Protein AF-D7T2Q2-F1 (afdb_monomer)

Structure (mmCIF, N/CA/C/O backbone):
data_AF-D7T2Q2-F1
#
_entry.id   AF-D7T2Q2-F1
#
loop_
_atom_site.group_PDB
_atom_site.id
_atom_site.type_symbol
_atom_site.label_atom_id
_atom_site.label_alt_id
_atom_site.label_comp_id
_atom_site.label_asym_id
_atom_site.label_entity_id
_atom_site.label_seq_id
_atom_site.pdbx_PDB_ins_code
_atom_site.Cartn_x
_atom_site.Cartn_y
_atom_site.Cartn_z
_atom_site.occupancy
_atom_site.B_iso_or_equiv
_atom_site.auth_seq_id
_atom_site.auth_comp_id
_atom_site.auth_asym_id
_atom_site.auth_atom_id
_atom_site.pdbx_PDB_model_num
ATOM 1 N N . MET A 1 1 ? 3.969 1.460 -32.050 1.00 69.00 1 MET A N 1
ATOM 2 C CA . MET A 1 1 ? 5.266 1.848 -32.661 1.00 69.00 1 MET A CA 1
ATOM 3 C C . MET A 1 1 ? 5.947 0.533 -32.987 1.00 69.00 1 MET A C 1
ATOM 5 O O . MET A 1 1 ? 6.358 -0.140 -32.056 1.00 69.00 1 MET A O 1
ATOM 9 N N . GLU A 1 2 ? 5.988 0.144 -34.264 1.00 88.94 2 GLU A N 1
ATOM 10 C CA . GLU A 1 2 ? 6.167 -1.270 -34.660 1.00 88.94 2 GLU A CA 1
ATOM 11 C C . GLU A 1 2 ? 7.619 -1.694 -34.918 1.00 88.94 2 GLU A C 1
ATOM 13 O O . GLU A 1 2 ? 7.995 -2.838 -34.673 1.00 88.94 2 GLU A O 1
ATOM 18 N N . LEU A 1 3 ? 8.467 -0.780 -35.401 1.00 91.44 3 LEU A N 1
ATOM 19 C CA . LEU A 1 3 ? 9.832 -1.123 -35.813 1.00 91.44 3 LEU A CA 1
ATOM 20 C C . LEU A 1 3 ? 10.692 -1.606 -34.632 1.00 91.44 3 LEU A C 1
ATOM 22 O O . LEU A 1 3 ? 11.377 -2.618 -34.744 1.00 91.44 3 LEU A O 1
ATOM 26 N N . GLY A 1 4 ? 10.640 -0.911 -33.492 1.00 89.50 4 GLY A N 1
ATOM 27 C CA . GLY A 1 4 ? 11.414 -1.263 -32.293 1.00 89.50 4 GLY A CA 1
ATOM 28 C C . GLY A 1 4 ? 10.870 -2.471 -31.523 1.00 89.50 4 GLY A C 1
ATOM 29 O O . GLY A 1 4 ? 11.571 -3.023 -30.679 1.00 89.50 4 GLY A O 1
ATOM 30 N N . THR A 1 5 ? 9.634 -2.895 -31.804 1.00 90.19 5 THR A N 1
ATOM 31 C CA . THR A 1 5 ? 9.018 -4.068 -31.167 1.00 90.19 5 THR A CA 1
ATOM 32 C C . THR A 1 5 ? 9.208 -5.338 -31.988 1.00 90.19 5 THR A C 1
ATOM 34 O O . THR A 1 5 ? 9.382 -6.401 -31.402 1.00 90.19 5 THR A O 1
ATOM 37 N N . THR A 1 6 ? 9.208 -5.241 -33.321 1.00 91.94 6 THR A N 1
ATOM 38 C CA . THR A 1 6 ? 9.233 -6.416 -34.212 1.00 91.94 6 THR A CA 1
ATOM 39 C C . THR A 1 6 ? 10.559 -6.625 -34.944 1.00 91.94 6 THR A C 1
ATOM 41 O O . THR A 1 6 ? 10.926 -7.768 -35.195 1.00 91.94 6 THR A O 1
ATOM 44 N N . ILE A 1 7 ? 11.300 -5.556 -35.262 1.00 94.69 7 ILE A N 1
ATOM 45 C CA . ILE A 1 7 ? 12.510 -5.628 -36.099 1.00 94.69 7 ILE A CA 1
ATOM 46 C C . ILE A 1 7 ? 13.753 -5.241 -35.302 1.00 94.69 7 ILE A C 1
ATOM 48 O O . ILE A 1 7 ? 14.637 -6.067 -35.102 1.00 94.69 7 ILE A O 1
ATOM 52 N N . CYS A 1 8 ? 13.843 -4.001 -34.827 1.00 94.69 8 CYS A N 1
ATOM 53 C CA . CYS A 1 8 ? 15.008 -3.476 -34.116 1.00 94.69 8 CYS A CA 1
ATOM 54 C C . CYS A 1 8 ? 14.895 -3.758 -32.609 1.00 94.69 8 CYS A C 1
ATOM 56 O O . CYS A 1 8 ? 14.777 -2.837 -31.799 1.00 94.69 8 CYS A O 1
ATOM 58 N N . THR A 1 9 ? 14.857 -5.043 -32.241 1.00 92.50 9 THR A N 1
ATOM 59 C CA . THR A 1 9 ? 14.645 -5.465 -30.848 1.00 92.50 9 THR A CA 1
ATOM 60 C C . THR A 1 9 ? 15.921 -5.342 -29.996 1.00 92.50 9 THR A C 1
ATOM 62 O O . THR A 1 9 ? 17.025 -5.416 -30.536 1.00 92.50 9 THR A O 1
ATOM 65 N N . PRO A 1 10 ? 15.812 -5.208 -28.656 1.00 90.56 10 PRO A N 1
ATOM 66 C CA . PRO A 1 10 ? 16.969 -4.958 -27.787 1.00 90.56 10 PRO A CA 1
ATOM 67 C C . PRO A 1 10 ? 18.014 -6.078 -27.705 1.00 90.56 10 PRO A C 1
ATOM 69 O O . PRO A 1 10 ? 19.101 -5.837 -27.191 1.00 90.56 10 PRO A O 1
ATOM 72 N N . LEU A 1 11 ? 17.664 -7.306 -28.097 1.00 88.44 11 LEU A N 1
ATOM 73 C CA . LEU A 1 11 ? 18.546 -8.473 -27.974 1.00 88.44 11 LEU A CA 1
ATOM 74 C C . LEU A 1 11 ? 18.835 -9.132 -29.322 1.00 88.44 11 LEU A C 1
ATOM 76 O O . LEU A 1 11 ? 19.955 -9.572 -29.538 1.00 88.44 11 LEU A O 1
ATOM 80 N N . ASN A 1 12 ? 17.848 -9.198 -30.219 1.00 92.12 12 ASN A N 1
ATOM 81 C CA . ASN A 1 12 ? 17.965 -9.894 -31.501 1.00 92.12 12 ASN A CA 1
ATOM 82 C C . ASN A 1 12 ? 17.353 -9.036 -32.620 1.00 92.12 12 ASN A C 1
ATOM 84 O O . ASN A 1 12 ? 16.226 -9.300 -33.056 1.00 92.12 12 ASN A O 1
ATOM 88 N N . PRO A 1 13 ? 18.026 -7.953 -33.046 1.00 94.19 13 PRO A N 1
ATOM 89 C CA . PRO A 1 13 ? 17.520 -7.121 -34.123 1.00 94.19 13 PRO A CA 1
ATOM 90 C C . PRO A 1 13 ? 17.602 -7.861 -35.468 1.00 94.19 13 PRO A C 1
ATOM 92 O O . PRO A 1 13 ? 18.635 -8.423 -35.824 1.00 94.19 13 PRO A O 1
ATOM 95 N N . SER A 1 14 ? 16.521 -7.835 -36.246 1.00 95.50 14 SER A N 1
ATOM 96 C CA . SER A 1 14 ? 16.468 -8.408 -37.598 1.00 95.50 14 SER A CA 1
ATOM 97 C C . SER A 1 14 ? 16.983 -7.402 -38.630 1.00 95.50 14 SER A C 1
ATOM 99 O O . SER A 1 14 ? 16.225 -6.914 -39.466 1.00 95.50 14 SER A O 1
ATOM 101 N N . CYS A 1 15 ? 18.272 -7.052 -38.551 1.00 94.94 15 CYS A N 1
ATOM 102 C CA . CYS A 1 15 ? 18.877 -5.993 -39.372 1.00 94.94 15 CYS A CA 1
ATOM 103 C C . CYS A 1 15 ? 18.730 -6.231 -40.884 1.00 94.94 15 CYS A C 1
ATOM 105 O O . CYS A 1 15 ? 18.502 -5.277 -41.618 1.00 94.94 15 CYS A O 1
ATOM 107 N N . SER A 1 16 ? 18.778 -7.487 -41.338 1.00 93.31 16 SER A N 1
ATOM 108 C CA . SER A 1 16 ? 18.597 -7.860 -42.752 1.00 93.31 16 SER A CA 1
ATOM 109 C C . SER A 1 16 ? 17.179 -7.630 -43.281 1.00 93.31 16 SER A C 1
ATOM 111 O O . SER A 1 16 ? 16.990 -7.468 -44.481 1.00 93.31 16 SER A O 1
ATOM 113 N N . ALA A 1 17 ? 16.183 -7.615 -42.394 1.00 94.31 17 ALA A N 1
ATOM 114 C CA . ALA A 1 17 ? 14.791 -7.320 -42.716 1.00 94.31 17 ALA A CA 1
ATOM 115 C C . ALA A 1 17 ? 14.407 -5.876 -42.343 1.00 94.31 17 ALA A C 1
ATOM 117 O O . ALA A 1 17 ? 13.236 -5.506 -42.427 1.00 94.31 17 ALA A O 1
ATOM 118 N N . CYS A 1 18 ? 15.367 -5.063 -41.887 1.00 95.38 18 CYS A N 1
ATOM 119 C CA . CYS A 1 18 ? 15.097 -3.711 -41.429 1.00 95.38 18 CYS A CA 1
ATOM 120 C C . CYS A 1 18 ? 14.910 -2.768 -42.625 1.00 95.38 18 CYS A C 1
ATOM 122 O O . CYS A 1 18 ? 15.863 -2.546 -43.363 1.00 95.38 18 CYS A O 1
ATOM 124 N N . PRO A 1 19 ? 13.734 -2.134 -42.800 1.00 95.31 19 PRO A N 1
ATOM 125 C CA . PRO A 1 19 ? 13.460 -1.268 -43.953 1.00 95.31 19 PRO A CA 1
ATOM 126 C C . PRO A 1 19 ? 14.294 0.024 -43.975 1.00 95.31 19 PRO A C 1
ATOM 128 O O . PRO A 1 19 ? 14.225 0.786 -44.933 1.00 95.31 19 PRO A O 1
ATOM 131 N N . VAL A 1 20 ? 15.043 0.301 -42.904 1.00 94.94 20 VAL A N 1
ATOM 132 C CA . VAL A 1 20 ? 15.912 1.477 -42.757 1.00 94.94 20 VAL A CA 1
ATOM 133 C C . VAL A 1 20 ? 17.369 1.080 -42.492 1.00 94.94 20 VAL A C 1
ATOM 135 O O . VAL A 1 20 ? 18.137 1.892 -41.976 1.00 94.94 20 VAL A O 1
ATOM 138 N N . SER A 1 21 ? 17.757 -0.161 -42.820 1.00 95.06 21 SER A N 1
ATOM 139 C CA . SER A 1 21 ? 19.133 -0.668 -42.678 1.00 95.06 21 SER A CA 1
ATOM 140 C C . SER A 1 21 ? 20.160 0.263 -43.318 1.00 95.06 21 SER A C 1
ATOM 142 O O . SER A 1 21 ? 21.175 0.566 -42.698 1.00 95.06 21 SER A O 1
ATOM 144 N N . ASP A 1 22 ? 19.838 0.797 -44.497 1.00 95.38 22 ASP A N 1
ATOM 145 C CA . ASP A 1 22 ? 20.728 1.645 -45.302 1.00 95.38 22 ASP A CA 1
ATOM 146 C C . ASP A 1 22 ? 21.069 2.980 -44.621 1.00 95.38 22 ASP A C 1
ATOM 148 O O . ASP A 1 22 ? 22.054 3.629 -44.961 1.00 95.38 22 ASP A O 1
ATOM 152 N N . GLN A 1 23 ? 20.258 3.399 -43.646 1.00 95.62 23 GLN A N 1
ATOM 153 C CA . GLN A 1 23 ? 20.446 4.628 -42.870 1.00 95.62 23 GLN A CA 1
ATOM 154 C C . GLN A 1 23 ? 20.883 4.339 -41.423 1.00 95.62 23 GLN A C 1
ATOM 156 O O . GLN A 1 23 ? 20.966 5.251 -40.599 1.00 95.62 23 GLN A O 1
ATOM 161 N N . CYS A 1 24 ? 21.139 3.075 -41.073 1.00 95.62 24 CYS A N 1
ATOM 162 C CA . CYS A 1 24 ? 21.443 2.668 -39.709 1.00 95.62 24 CYS A CA 1
ATOM 163 C C . CYS A 1 24 ? 22.945 2.781 -39.409 1.00 95.62 24 CYS A C 1
ATOM 165 O O . CYS A 1 24 ? 23.726 1.877 -39.704 1.00 95.62 24 CYS A O 1
ATOM 167 N N . SER A 1 25 ? 23.351 3.858 -38.730 1.00 95.12 25 SER A N 1
ATOM 168 C CA . SER A 1 25 ? 24.748 4.038 -38.309 1.00 95.12 25 SER A CA 1
ATOM 169 C C . SER A 1 25 ? 25.251 2.905 -37.409 1.00 95.12 25 SER A C 1
ATOM 171 O O . SER A 1 25 ? 26.403 2.506 -37.527 1.00 95.12 25 SER A O 1
ATOM 173 N N . ALA A 1 26 ? 24.398 2.351 -36.539 1.00 94.50 26 ALA A N 1
ATOM 174 C CA . ALA A 1 26 ? 24.779 1.236 -35.669 1.00 94.50 26 ALA A CA 1
ATOM 175 C C . ALA A 1 26 ? 25.105 -0.036 -36.473 1.00 94.50 26 ALA A C 1
ATOM 177 O O . ALA A 1 26 ? 26.073 -0.723 -36.154 1.00 94.50 26 ALA A O 1
ATOM 178 N N . LEU A 1 27 ? 24.338 -0.319 -37.536 1.00 95.56 27 LEU A N 1
ATOM 179 C CA . LEU A 1 27 ? 24.611 -1.435 -38.445 1.00 95.56 27 LEU A CA 1
ATOM 180 C C . LEU A 1 27 ? 25.923 -1.207 -39.202 1.00 95.56 27 LEU A C 1
ATOM 182 O O . LEU A 1 27 ? 26.809 -2.055 -39.132 1.00 95.56 27 LEU A O 1
ATOM 186 N N . SER A 1 28 ? 26.094 -0.028 -39.809 1.00 95.38 28 SER A N 1
ATOM 187 C CA . SER A 1 28 ? 27.321 0.335 -40.533 1.00 95.38 28 SER A CA 1
ATOM 188 C C . SER A 1 28 ? 28.577 0.240 -39.653 1.00 95.38 28 SER A C 1
ATOM 190 O O . SER A 1 28 ? 29.613 -0.275 -40.081 1.00 95.38 28 SER A O 1
ATOM 192 N N . MET A 1 29 ? 28.483 0.678 -38.393 1.00 94.19 29 MET A N 1
ATOM 193 C CA . MET A 1 29 ? 29.572 0.547 -37.424 1.00 94.19 29 MET A CA 1
ATOM 194 C C . MET A 1 29 ? 29.854 -0.913 -37.066 1.00 94.19 29 MET A C 1
ATOM 196 O O . MET A 1 29 ? 31.023 -1.278 -36.963 1.00 94.19 29 MET A O 1
ATOM 200 N N . SER A 1 30 ? 28.821 -1.749 -36.916 1.00 93.50 30 SER A N 1
ATOM 201 C CA . SER A 1 30 ? 29.002 -3.173 -36.605 1.00 93.50 30 SER A CA 1
ATOM 202 C C . SER A 1 30 ? 29.623 -3.985 -37.742 1.00 93.50 30 SER A C 1
ATOM 204 O O . SER A 1 30 ? 30.386 -4.913 -37.499 1.00 93.50 30 SER A O 1
ATOM 206 N N . GLU A 1 31 ? 29.361 -3.604 -38.993 1.00 92.88 31 GLU A N 1
ATOM 207 C CA . GLU A 1 31 ? 29.989 -4.220 -40.167 1.00 92.88 31 GLU A CA 1
ATOM 208 C C . GLU A 1 31 ? 31.459 -3.799 -40.314 1.00 92.88 31 GLU A C 1
ATOM 210 O O . GLU A 1 31 ? 32.288 -4.570 -40.794 1.00 92.88 31 GLU A O 1
ATOM 215 N N . SER A 1 32 ? 31.792 -2.581 -39.872 1.00 92.94 32 SER A N 1
ATOM 216 C CA . SER A 1 32 ? 33.139 -2.005 -39.985 1.00 92.94 32 SER A CA 1
ATOM 217 C C . SER A 1 32 ? 34.061 -2.356 -38.810 1.00 92.94 32 SER A C 1
ATOM 219 O O . SER A 1 32 ? 35.284 -2.316 -38.952 1.00 92.94 32 SER A O 1
ATOM 221 N N . HIS A 1 33 ? 33.505 -2.696 -37.644 1.00 92.12 33 HIS A N 1
ATOM 222 C CA . HIS A 1 33 ? 34.256 -2.964 -36.418 1.00 92.12 33 HIS A CA 1
ATOM 223 C C . HIS A 1 33 ? 33.832 -4.288 -35.776 1.00 92.12 33 HIS A C 1
ATOM 225 O O . HIS A 1 33 ? 32.723 -4.416 -35.275 1.00 92.12 33 HIS A O 1
ATOM 231 N N . ILE A 1 34 ? 34.774 -5.232 -35.666 1.00 87.44 34 ILE A N 1
ATOM 232 C CA . ILE A 1 34 ? 34.556 -6.568 -35.071 1.00 87.44 34 ILE A CA 1
ATOM 233 C C . ILE A 1 34 ? 34.025 -6.536 -33.625 1.00 87.44 34 ILE A C 1
ATOM 235 O O . ILE A 1 34 ? 33.445 -7.513 -33.159 1.00 87.44 34 ILE A O 1
ATOM 239 N N . SER A 1 35 ? 34.262 -5.441 -32.901 1.00 90.75 35 SER A N 1
ATOM 240 C CA . SER A 1 35 ? 33.934 -5.293 -31.480 1.00 90.75 35 SER A CA 1
ATOM 241 C C . SER A 1 35 ? 32.709 -4.420 -31.208 1.00 90.75 35 SER A C 1
ATOM 243 O O . SER A 1 35 ? 32.479 -4.086 -30.050 1.00 90.75 35 SER A O 1
ATOM 245 N N . ILE A 1 36 ? 31.992 -3.979 -32.244 1.00 89.62 36 ILE A N 1
ATOM 246 C CA . ILE A 1 36 ? 30.793 -3.150 -32.106 1.00 89.62 36 ILE A CA 1
ATOM 247 C C . ILE A 1 36 ? 29.628 -3.934 -32.686 1.00 89.62 36 ILE A C 1
ATOM 249 O O . ILE A 1 36 ? 29.691 -4.421 -33.808 1.00 89.62 36 ILE A O 1
ATOM 253 N N . PHE A 1 37 ? 28.542 -4.031 -31.941 1.00 91.38 37 PHE A N 1
ATOM 254 C CA . PHE A 1 37 ? 27.317 -4.674 -32.376 1.00 91.38 37 PHE A CA 1
ATOM 255 C C . PHE A 1 37 ? 26.162 -3.685 -32.298 1.00 91.38 37 PHE A C 1
ATOM 257 O O . PHE A 1 37 ? 26.136 -2.782 -31.464 1.00 91.38 37 PHE A O 1
ATOM 264 N N . VAL A 1 38 ? 25.138 -3.888 -33.129 1.00 93.44 38 VAL A N 1
ATOM 265 C CA . VAL A 1 38 ? 23.907 -3.080 -33.066 1.00 93.44 38 VAL A CA 1
ATOM 266 C C . VAL A 1 38 ? 23.288 -3.114 -31.658 1.00 93.44 38 VAL A C 1
ATOM 268 O O . VAL A 1 38 ? 22.752 -2.108 -31.202 1.00 93.44 38 VAL A O 1
ATOM 271 N N . ILE A 1 39 ? 23.428 -4.239 -30.944 1.00 92.94 39 ILE A N 1
ATOM 272 C CA . ILE A 1 39 ? 22.926 -4.439 -29.573 1.00 92.94 39 ILE A CA 1
ATOM 273 C C . ILE A 1 39 ? 23.695 -3.666 -28.489 1.00 92.94 39 ILE A C 1
ATOM 275 O O . ILE A 1 39 ? 23.209 -3.571 -27.361 1.00 92.94 39 ILE A O 1
ATOM 279 N N . ASP A 1 40 ? 24.855 -3.083 -28.811 1.00 91.69 40 ASP A N 1
ATOM 280 C CA . ASP A 1 40 ? 25.574 -2.183 -27.896 1.00 91.69 40 ASP A CA 1
ATOM 281 C C . ASP A 1 40 ? 24.843 -0.838 -27.742 1.00 91.69 40 ASP A C 1
ATOM 283 O O . ASP A 1 40 ? 25.132 -0.044 -26.839 1.00 91.69 40 ASP A O 1
ATOM 287 N N . TYR A 1 41 ? 23.848 -0.597 -28.602 1.00 91.31 41 TYR A N 1
ATOM 288 C CA . TYR A 1 41 ? 22.991 0.572 -28.596 1.00 91.31 41 TYR A CA 1
ATOM 289 C C . TYR A 1 41 ? 21.535 0.213 -28.236 1.00 91.31 41 TYR A C 1
ATOM 291 O O . TYR A 1 41 ? 21.032 -0.845 -28.614 1.00 91.31 41 TYR A O 1
ATOM 299 N N . PRO A 1 42 ? 20.806 1.113 -27.546 1.00 90.56 42 PRO A N 1
ATOM 300 C CA . PRO A 1 42 ? 21.305 2.335 -26.920 1.00 90.56 42 PRO A CA 1
ATOM 301 C C . PRO A 1 42 ? 22.158 2.022 -25.683 1.00 90.56 42 PRO A C 1
ATOM 303 O O . PRO A 1 42 ? 21.860 1.096 -24.925 1.00 90.56 42 PRO A O 1
ATOM 306 N N . VAL A 1 43 ? 23.174 2.854 -25.435 1.00 87.75 43 VAL A N 1
ATOM 307 C CA . VAL A 1 43 ? 23.996 2.750 -24.223 1.00 87.75 43 VAL A CA 1
ATOM 308 C C . VAL A 1 43 ? 23.092 2.936 -23.009 1.00 87.75 43 VAL A C 1
ATOM 310 O O . VAL A 1 43 ? 22.513 4.003 -22.784 1.00 87.75 43 VAL A O 1
ATOM 313 N N . LYS A 1 44 ? 22.943 1.872 -22.221 1.00 80.44 44 LYS A N 1
ATOM 314 C CA . LYS A 1 44 ? 22.115 1.903 -21.018 1.00 80.44 44 LYS A CA 1
ATOM 315 C C . LYS A 1 44 ? 22.834 2.708 -19.946 1.00 80.44 44 LYS A C 1
ATOM 317 O O . LYS A 1 44 ? 23.886 2.308 -19.455 1.00 80.44 44 LYS A O 1
ATOM 322 N N . VAL A 1 45 ? 22.229 3.820 -19.541 1.00 83.12 45 VAL A N 1
ATOM 323 C CA . VAL A 1 45 ? 22.673 4.560 -18.358 1.00 83.12 45 VAL A CA 1
ATOM 324 C C . VAL A 1 45 ? 22.508 3.662 -17.132 1.00 83.12 45 VAL A C 1
ATOM 326 O O . VAL A 1 45 ? 21.460 3.031 -16.947 1.00 83.12 45 VAL A O 1
ATOM 329 N N . ILE A 1 46 ? 23.539 3.609 -16.287 1.00 78.44 46 ILE A N 1
ATOM 330 C CA . ILE A 1 46 ? 23.482 2.893 -15.012 1.00 78.44 46 ILE A CA 1
ATOM 331 C C . ILE A 1 46 ? 22.381 3.536 -14.168 1.00 78.44 46 ILE A C 1
ATOM 333 O O . ILE A 1 46 ? 22.457 4.709 -13.802 1.00 78.44 46 ILE A O 1
ATOM 337 N N . LYS A 1 47 ? 21.324 2.772 -13.882 1.00 76.69 47 LYS A N 1
ATOM 338 C CA . LYS A 1 47 ? 20.210 3.258 -13.065 1.00 76.69 47 LYS A CA 1
ATOM 339 C C . LYS A 1 47 ? 20.684 3.458 -11.625 1.00 76.69 47 LYS A C 1
ATOM 341 O O . LYS A 1 47 ? 21.358 2.592 -11.070 1.00 76.69 47 LYS A O 1
ATOM 346 N N . ALA A 1 48 ? 20.288 4.575 -11.014 1.00 77.62 48 ALA A N 1
ATOM 347 C CA . ALA A 1 48 ? 20.523 4.821 -9.595 1.00 77.62 48 ALA A CA 1
ATOM 348 C C . ALA A 1 48 ? 19.938 3.684 -8.737 1.00 77.62 48 ALA A C 1
ATOM 350 O O . ALA A 1 48 ? 18.898 3.107 -9.078 1.00 77.62 48 ALA A O 1
ATOM 351 N N . LYS A 1 49 ? 20.602 3.368 -7.617 1.00 79.50 49 LYS A N 1
ATOM 352 C CA . LYS A 1 49 ? 20.133 2.331 -6.689 1.00 79.50 49 LYS A CA 1
ATOM 353 C C . LYS A 1 49 ? 18.740 2.702 -6.182 1.00 79.50 49 LYS A C 1
ATOM 355 O O . LYS A 1 49 ? 18.515 3.821 -5.726 1.00 79.50 49 LYS A O 1
ATOM 360 N N . LYS A 1 50 ? 17.810 1.752 -6.264 1.00 84.75 50 LYS A N 1
ATOM 361 C CA . LYS A 1 50 ? 16.444 1.940 -5.771 1.00 84.75 50 LYS A CA 1
ATOM 362 C C . LYS A 1 50 ? 16.444 2.147 -4.255 1.00 84.75 50 LYS A C 1
ATOM 364 O O . LYS A 1 50 ? 17.178 1.465 -3.530 1.00 84.75 50 LYS A O 1
ATOM 369 N N . ARG A 1 51 ? 15.600 3.066 -3.787 1.00 90.44 51 ARG A N 1
ATOM 370 C CA . ARG A 1 51 ? 15.350 3.287 -2.357 1.00 90.44 51 ARG A CA 1
ATOM 371 C C . ARG A 1 51 ? 14.576 2.095 -1.785 1.00 90.44 51 ARG A C 1
ATOM 373 O O . ARG A 1 51 ? 13.760 1.517 -2.499 1.00 90.44 51 ARG A O 1
ATOM 380 N N . HIS A 1 52 ? 14.855 1.718 -0.540 1.00 92.44 52 HIS A N 1
ATOM 381 C CA . HIS A 1 52 ? 14.141 0.650 0.164 1.00 92.44 52 HIS A CA 1
ATOM 382 C C . HIS A 1 52 ? 13.326 1.280 1.289 1.00 92.44 52 HIS A C 1
ATOM 384 O O . HIS A 1 52 ? 13.908 1.841 2.214 1.00 92.44 52 HIS A O 1
ATOM 390 N N . ASP A 1 53 ? 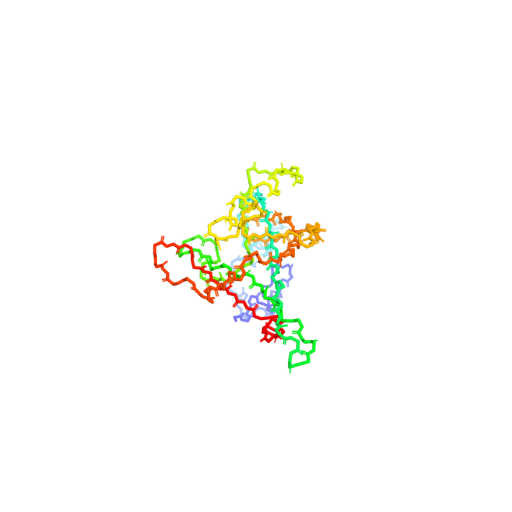12.006 1.197 1.170 1.00 94.94 53 ASP A N 1
ATOM 391 C CA . ASP A 1 53 ? 11.054 1.784 2.107 1.00 94.94 53 ASP A CA 1
ATOM 392 C C . ASP A 1 53 ? 10.309 0.674 2.843 1.00 94.94 53 ASP A C 1
ATOM 394 O O . ASP A 1 53 ? 10.079 -0.411 2.298 1.00 94.94 53 ASP A O 1
ATOM 398 N N . PHE A 1 54 ? 9.878 0.976 4.063 1.00 96.69 54 PHE A N 1
ATOM 399 C CA . PHE A 1 54 ? 9.116 0.067 4.906 1.00 96.69 54 PHE A CA 1
ATOM 400 C C . PHE A 1 54 ? 7.798 0.732 5.294 1.00 96.69 54 PHE A C 1
ATOM 402 O O . PHE A 1 54 ? 7.755 1.938 5.529 1.00 96.69 54 PHE A O 1
ATOM 409 N N . SER A 1 55 ? 6.714 -0.034 5.342 1.00 96.81 55 SER A N 1
ATOM 410 C CA . SER A 1 55 ? 5.397 0.466 5.738 1.00 96.81 55 SER A CA 1
ATOM 411 C C . SER A 1 55 ? 4.650 -0.572 6.562 1.00 96.81 55 SER A C 1
ATOM 413 O O . SER A 1 55 ? 4.769 -1.771 6.313 1.00 96.81 55 SER A O 1
ATOM 415 N N . VAL A 1 56 ? 3.869 -0.120 7.536 1.00 97.75 56 VAL A N 1
ATOM 416 C CA . VAL A 1 56 ? 2.837 -0.941 8.176 1.00 97.75 56 VAL A CA 1
ATOM 417 C C . VAL A 1 56 ? 1.489 -0.593 7.557 1.00 97.75 56 VAL A C 1
ATOM 419 O O . VAL A 1 56 ? 1.168 0.582 7.403 1.00 97.75 56 VAL A O 1
ATOM 422 N N . VAL A 1 57 ? 0.712 -1.612 7.202 1.00 97.56 57 VAL A N 1
ATOM 423 C CA . VAL A 1 57 ? -0.627 -1.493 6.617 1.00 97.56 57 VAL A CA 1
ATOM 424 C C . VAL A 1 57 ? -1.605 -2.241 7.511 1.00 97.56 57 VAL A C 1
ATOM 426 O O . VAL A 1 57 ? -1.347 -3.387 7.879 1.00 97.56 57 VAL A O 1
ATOM 429 N N . SER A 1 58 ? -2.733 -1.622 7.849 1.00 97.50 58 SER A N 1
ATOM 430 C CA . SER A 1 58 ? -3.780 -2.266 8.644 1.00 97.50 58 SER A CA 1
ATOM 431 C C . SER A 1 58 ? -5.101 -2.264 7.901 1.00 97.50 58 SER A C 1
ATOM 433 O O . SER A 1 58 ? -5.665 -1.217 7.584 1.00 97.50 58 SER A O 1
ATOM 435 N N . VAL A 1 59 ? -5.594 -3.467 7.623 1.00 96.94 59 VAL A N 1
ATOM 436 C CA . VAL A 1 59 ? -6.951 -3.697 7.142 1.00 96.94 59 VAL A CA 1
ATOM 437 C C . VAL A 1 59 ? -7.864 -3.598 8.356 1.00 96.94 59 VAL A C 1
ATOM 439 O O . VAL A 1 59 ? -7.978 -4.536 9.144 1.00 96.94 59 VAL A O 1
ATOM 442 N N . VAL A 1 60 ? -8.490 -2.439 8.533 1.00 96.19 60 VAL A N 1
ATOM 443 C CA . VAL A 1 60 ? -9.398 -2.206 9.658 1.00 96.19 60 VAL A CA 1
ATOM 444 C C . VAL A 1 60 ? -10.808 -2.614 9.261 1.00 96.19 60 VAL A C 1
ATOM 446 O O . VAL A 1 60 ? -11.400 -2.000 8.373 1.00 96.19 60 VAL A O 1
ATOM 449 N N . LYS A 1 61 ? -11.343 -3.629 9.942 1.00 94.44 61 LYS A N 1
ATOM 450 C CA . LYS A 1 61 ? -12.712 -4.122 9.791 1.00 94.44 61 LYS A CA 1
ATOM 451 C C . LYS A 1 61 ? -13.527 -3.772 11.031 1.00 94.44 61 LYS A C 1
ATOM 453 O O . LYS A 1 61 ? -13.133 -4.125 12.138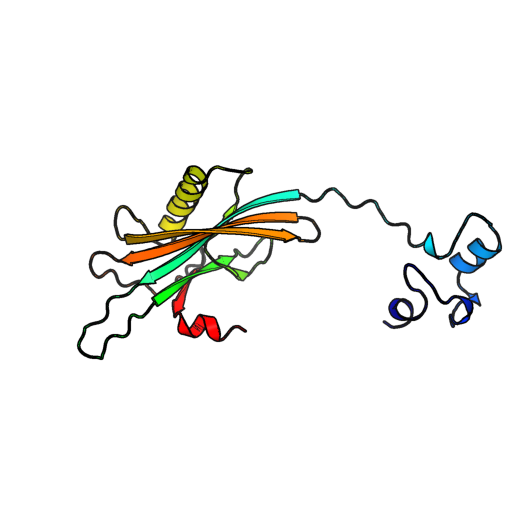 1.00 94.44 61 LYS A O 1
ATOM 458 N N . ILE A 1 62 ? -14.679 -3.140 10.857 1.00 91.44 62 ILE A N 1
ATOM 459 C CA . ILE A 1 62 ? -15.633 -2.886 11.939 1.00 91.44 62 ILE A CA 1
ATOM 460 C C . ILE A 1 62 ? -16.808 -3.843 11.822 1.00 91.44 62 ILE A C 1
ATOM 462 O O . ILE A 1 62 ? -17.366 -4.021 10.738 1.00 91.44 62 ILE A O 1
ATOM 466 N N . LEU A 1 63 ? -17.158 -4.463 12.947 1.00 89.31 63 LEU A N 1
ATOM 467 C CA . LEU A 1 63 ? -18.384 -5.231 13.112 1.00 89.31 63 LEU A CA 1
ATOM 468 C C . LEU A 1 63 ? -19.447 -4.323 13.731 1.00 89.31 63 LEU A C 1
ATOM 470 O O . LEU A 1 63 ? -19.219 -3.748 14.796 1.00 89.31 63 LEU A O 1
ATOM 474 N N . GLU A 1 64 ? -20.591 -4.200 13.063 1.00 79.25 64 GLU A N 1
ATOM 475 C CA . GLU A 1 64 ? -21.753 -3.484 13.586 1.00 79.25 64 GLU A CA 1
ATOM 476 C C . GLU A 1 64 ? -22.798 -4.494 14.076 1.00 79.25 64 GLU A C 1
ATOM 478 O O . GLU A 1 64 ? -23.207 -5.394 13.339 1.00 79.25 64 GLU A O 1
ATOM 483 N N . GLU A 1 65 ? -23.242 -4.345 15.324 1.00 67.75 65 GLU A N 1
ATOM 484 C CA . GLU A 1 65 ? -24.420 -5.048 15.833 1.00 67.75 65 GLU A CA 1
ATOM 485 C C . GLU A 1 65 ? -25.685 -4.386 15.261 1.00 67.75 65 GLU A C 1
ATOM 487 O O . GLU A 1 65 ? -25.936 -3.202 15.495 1.00 67.75 65 GLU A O 1
ATOM 492 N N . GLN A 1 66 ? -26.488 -5.137 14.499 1.00 61.56 66 GLN A 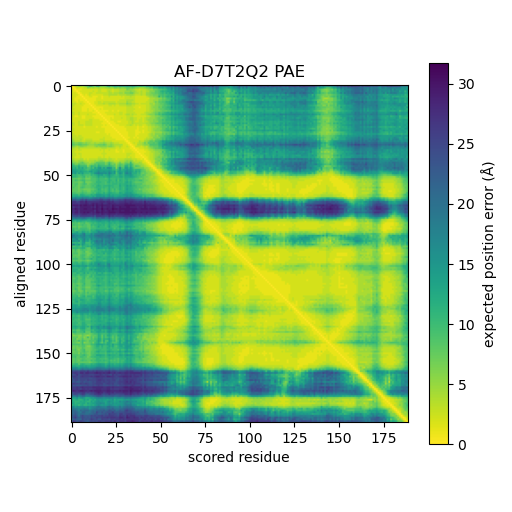N 1
ATOM 493 C CA . GLN A 1 66 ? -27.838 -4.715 14.114 1.00 61.56 66 GLN A CA 1
ATOM 494 C C . GLN A 1 66 ? -28.889 -5.349 15.029 1.00 61.56 66 GLN A C 1
ATOM 496 O O . GLN A 1 66 ? -28.743 -6.489 15.472 1.00 61.56 66 GLN A O 1
ATOM 501 N N . ASP A 1 67 ? -29.973 -4.607 15.271 1.00 52.38 67 ASP A N 1
ATOM 502 C CA . ASP A 1 67 ? -31.153 -5.092 15.984 1.00 52.38 67 ASP A CA 1
ATOM 503 C C . ASP A 1 67 ? -31.676 -6.399 15.365 1.00 52.38 67 ASP A C 1
ATOM 505 O O . ASP A 1 67 ? -31.999 -6.472 14.178 1.00 52.38 67 ASP A O 1
ATOM 509 N N . ILE A 1 68 ? -31.852 -7.409 16.220 1.00 53.75 68 ILE A N 1
ATOM 510 C CA . ILE A 1 68 ? -32.246 -8.806 15.937 1.00 53.75 68 ILE A CA 1
ATOM 511 C C . ILE A 1 68 ? -33.622 -8.927 15.225 1.00 53.75 68 ILE A C 1
ATOM 513 O O . ILE A 1 68 ? -34.055 -10.009 14.834 1.00 53.75 68 ILE A O 1
ATOM 517 N N . SER A 1 69 ? -34.319 -7.811 14.991 1.00 55.00 69 SER A N 1
ATOM 518 C CA . SER A 1 69 ? -35.662 -7.752 14.397 1.00 55.00 69 SER A CA 1
ATOM 519 C C . SER A 1 69 ? -35.725 -7.992 12.879 1.00 55.00 69 SER A C 1
ATOM 521 O O . SER A 1 69 ? -36.815 -8.232 12.360 1.00 55.00 69 SER A O 1
ATOM 523 N N . LYS A 1 70 ? -34.594 -7.972 12.156 1.00 50.31 70 LYS A N 1
ATOM 524 C CA . LYS A 1 70 ? -34.531 -8.178 10.691 1.00 50.31 70 LYS A CA 1
ATOM 525 C C . LYS A 1 70 ? -33.587 -9.307 10.257 1.00 50.31 70 LYS A C 1
ATOM 527 O O . LYS A 1 70 ? -32.969 -9.216 9.208 1.00 50.31 70 LYS A O 1
ATOM 532 N N . GLY A 1 71 ? -33.496 -10.392 11.025 1.00 44.88 71 GLY A N 1
ATOM 533 C CA . GLY A 1 71 ? -32.653 -11.535 10.657 1.00 44.88 71 GLY A CA 1
ATOM 534 C C . GLY A 1 71 ? -31.157 -11.232 10.805 1.00 44.88 71 GLY A C 1
ATOM 535 O O . GLY A 1 71 ? -30.691 -10.113 10.621 1.00 44.88 71 GLY A O 1
ATOM 536 N N . SER A 1 72 ? -30.393 -12.231 11.223 1.00 44.50 72 SER A N 1
ATOM 537 C CA . SER A 1 72 ? -29.009 -12.084 11.673 1.00 44.50 72 SER A CA 1
ATOM 538 C C . SER A 1 72 ? -28.037 -11.807 10.513 1.00 44.50 72 SER A C 1
ATOM 540 O O . SER A 1 72 ? -27.311 -12.704 10.092 1.00 44.50 72 SER A O 1
ATOM 542 N N . GLN A 1 73 ? -28.000 -10.582 9.981 1.00 57.97 73 GLN A N 1
ATOM 543 C CA . GLN A 1 73 ? -26.940 -10.145 9.070 1.00 57.97 73 GLN A CA 1
ATOM 544 C C . GLN A 1 73 ? -25.987 -9.214 9.825 1.00 57.97 73 GLN A C 1
ATOM 546 O O . GLN A 1 73 ? -26.304 -8.061 10.110 1.00 57.97 73 GLN A O 1
ATOM 551 N N . TYR A 1 74 ? -24.806 -9.732 10.169 1.00 59.59 74 TYR A N 1
ATOM 552 C CA . TYR A 1 74 ? -23.701 -8.896 10.626 1.00 59.59 74 TYR A CA 1
ATOM 553 C C . TYR A 1 74 ? -23.218 -8.081 9.432 1.00 59.59 74 TYR A C 1
ATOM 555 O O . TYR A 1 74 ? -22.618 -8.644 8.514 1.00 59.59 74 TYR A O 1
ATOM 563 N N . ASN A 1 75 ? -23.482 -6.774 9.427 1.00 76.00 75 ASN A N 1
ATOM 564 C CA . ASN A 1 75 ? -22.843 -5.918 8.442 1.00 76.00 75 ASN A CA 1
ATOM 565 C C . ASN A 1 75 ? -21.417 -5.621 8.909 1.00 76.00 75 ASN A C 1
ATOM 567 O O . ASN A 1 75 ? -21.161 -5.406 10.098 1.00 76.00 75 ASN A O 1
ATOM 571 N N . SER A 1 76 ? -20.479 -5.649 7.971 1.00 86.38 76 SER A N 1
ATOM 572 C CA . SER A 1 76 ? -19.093 -5.332 8.269 1.00 86.38 76 SER A CA 1
ATOM 573 C C . SER A 1 76 ? -18.552 -4.320 7.288 1.00 86.38 76 SER A C 1
ATOM 575 O O . SER A 1 76 ? -18.868 -4.360 6.100 1.00 86.38 76 SER A O 1
ATOM 577 N N . ARG A 1 77 ? -17.735 -3.409 7.806 1.00 89.75 77 ARG A N 1
ATOM 578 C CA . ARG A 1 77 ? -17.206 -2.284 7.040 1.00 89.75 77 ARG A CA 1
ATOM 579 C C . ARG A 1 77 ? -15.702 -2.217 7.125 1.00 89.75 77 ARG A C 1
ATOM 581 O O . ARG A 1 77 ? -15.124 -2.585 8.144 1.00 89.75 77 ARG A O 1
ATOM 588 N N . PHE A 1 78 ? -15.089 -1.703 6.072 1.00 93.25 78 PHE A N 1
ATOM 589 C CA . PHE A 1 78 ? -13.655 -1.478 5.995 1.00 93.25 78 PHE A CA 1
ATOM 590 C C . PHE A 1 78 ? -13.338 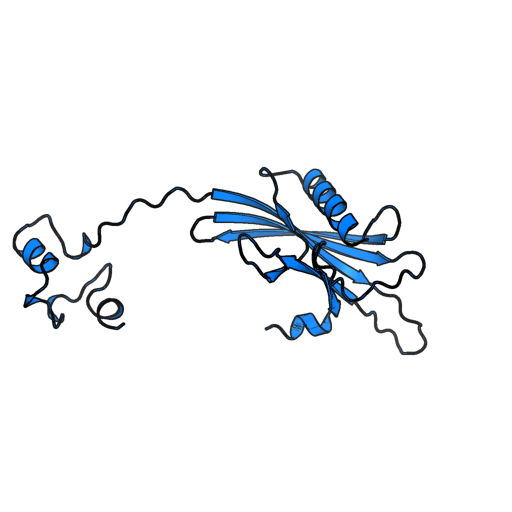0.009 5.904 1.00 93.25 78 PHE A C 1
ATOM 592 O O . PHE A 1 78 ? -14.047 0.758 5.229 1.00 93.25 78 PHE A O 1
ATOM 599 N N . LEU A 1 79 ? -12.263 0.422 6.574 1.00 93.75 79 LEU A N 1
ATOM 600 C CA . LEU A 1 79 ? -11.746 1.784 6.482 1.00 93.75 79 LEU A CA 1
ATOM 601 C C . LEU A 1 79 ? -10.838 1.916 5.260 1.00 93.75 79 LEU A C 1
ATOM 603 O O . LEU A 1 79 ? -9.841 1.200 5.153 1.00 93.75 79 LEU A O 1
ATOM 607 N N . LEU A 1 80 ? -11.137 2.884 4.397 1.00 94.19 80 LEU A N 1
ATOM 608 C CA . LEU A 1 80 ? -10.225 3.344 3.356 1.00 94.19 80 LEU A CA 1
ATOM 609 C C . LEU A 1 80 ? -9.848 4.805 3.581 1.00 94.19 80 LEU A C 1
ATOM 611 O O . LEU A 1 80 ? -10.680 5.639 3.937 1.00 94.19 80 LEU A O 1
ATOM 615 N N . VAL A 1 81 ? -8.587 5.115 3.314 1.00 92.88 81 VAL A N 1
ATOM 616 C CA . VAL A 1 81 ? -8.003 6.451 3.415 1.00 92.88 81 VAL A CA 1
ATOM 617 C C . VAL A 1 81 ? -7.557 6.876 2.021 1.00 92.88 81 VAL A C 1
ATOM 619 O O . VAL A 1 81 ? -6.979 6.085 1.276 1.00 92.88 81 VAL A O 1
ATOM 622 N N . LYS A 1 82 ? -7.847 8.118 1.637 1.00 91.00 82 LYS A N 1
ATOM 623 C CA . LYS A 1 82 ? -7.398 8.673 0.361 1.00 91.00 82 LYS A CA 1
ATOM 624 C C . LYS A 1 82 ? -5.989 9.229 0.524 1.00 91.00 82 LYS A C 1
ATOM 626 O O . LYS A 1 82 ? -5.732 10.012 1.441 1.00 91.00 82 LYS A O 1
ATOM 631 N N . ARG A 1 83 ? -5.075 8.858 -0.373 1.00 88.00 83 ARG A N 1
ATOM 632 C CA . ARG A 1 83 ? -3.708 9.390 -0.3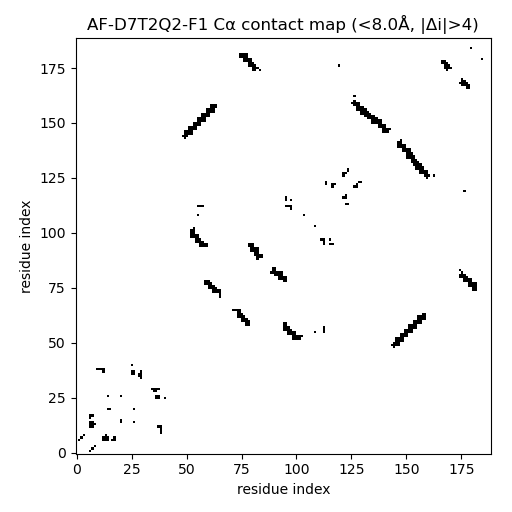60 1.00 88.00 83 ARG A CA 1
ATOM 633 C C . ARG A 1 83 ? -3.717 10.901 -0.623 1.00 88.00 83 ARG A C 1
ATOM 635 O O . ARG A 1 83 ? -4.493 11.365 -1.463 1.00 88.00 83 ARG A O 1
ATOM 642 N N . PRO A 1 84 ? -2.858 11.673 0.067 1.00 83.25 84 PRO A N 1
ATOM 643 C CA . PRO A 1 84 ? -2.826 13.124 -0.058 1.00 83.25 84 PRO A CA 1
ATOM 644 C C . PRO A 1 84 ? -2.463 13.558 -1.483 1.00 83.25 84 PRO A C 1
ATOM 646 O O . PRO A 1 84 ? -1.868 12.805 -2.255 1.00 83.25 84 PRO A O 1
ATOM 649 N N . ASN A 1 85 ? -2.760 14.818 -1.811 1.00 74.06 85 ASN A N 1
ATOM 650 C CA . ASN A 1 85 ? -2.603 15.397 -3.153 1.00 74.06 85 ASN A CA 1
ATOM 651 C C . ASN A 1 85 ? -1.143 15.584 -3.636 1.00 74.06 85 ASN A C 1
ATOM 653 O O . ASN A 1 85 ? -0.898 16.248 -4.643 1.00 74.06 85 ASN A O 1
ATOM 657 N N . LYS A 1 86 ? -0.158 15.030 -2.919 1.00 74.69 86 LYS A N 1
ATOM 658 C CA . LYS A 1 86 ? 1.270 15.099 -3.243 1.00 74.69 86 LYS A CA 1
ATOM 659 C C . LYS A 1 86 ? 1.946 13.761 -2.964 1.00 74.69 86 LYS A C 1
ATOM 661 O O . LYS A 1 86 ? 1.679 13.116 -1.955 1.00 74.69 86 LYS A O 1
ATOM 666 N N . GLY A 1 87 ? 2.902 13.403 -3.818 1.00 78.06 87 GLY A N 1
ATOM 667 C CA . GLY A 1 87 ? 3.758 12.232 -3.636 1.00 78.06 87 GLY A CA 1
ATOM 668 C C . GLY A 1 87 ? 3.387 11.062 -4.543 1.00 78.06 87 GLY A C 1
ATOM 669 O O . GLY A 1 87 ? 2.966 11.244 -5.680 1.00 78.06 87 GLY A O 1
ATOM 670 N N . LEU A 1 88 ? 3.629 9.847 -4.060 1.00 79.19 88 LEU A N 1
ATOM 671 C CA . LEU A 1 88 ? 3.399 8.612 -4.804 1.00 79.19 88 LEU A CA 1
ATOM 672 C C . LEU A 1 88 ? 1.922 8.200 -4.709 1.00 79.19 88 LEU A C 1
ATOM 674 O O . LEU A 1 88 ? 1.376 8.211 -3.604 1.00 79.19 88 LEU A O 1
ATOM 678 N N . LEU A 1 89 ? 1.323 7.788 -5.837 1.00 82.50 89 LEU A N 1
ATOM 679 C CA . LEU A 1 89 ? -0.055 7.270 -5.922 1.00 82.50 89 LEU A CA 1
ATOM 680 C C . LEU A 1 89 ? -1.115 8.257 -5.392 1.00 82.50 89 LEU A C 1
ATOM 682 O O . LEU A 1 89 ? -2.006 7.888 -4.635 1.00 82.50 89 LEU A O 1
ATOM 686 N N . VAL A 1 90 ? -0.987 9.532 -5.767 1.00 86.25 90 VAL A N 1
ATOM 687 C CA . VAL A 1 90 ? -1.912 10.608 -5.374 1.00 86.25 90 VAL A CA 1
ATOM 688 C C . VAL A 1 90 ? -3.364 10.254 -5.704 1.00 86.25 90 VAL A C 1
ATOM 690 O O . VAL A 1 90 ? -3.636 9.674 -6.751 1.00 86.25 90 VAL A O 1
ATOM 693 N N . ASP A 1 91 ? -4.282 10.629 -4.807 1.00 86.38 91 ASP A N 1
ATOM 694 C CA . ASP A 1 91 ? -5.736 10.478 -4.942 1.00 86.38 91 ASP A CA 1
ATOM 695 C C . ASP A 1 91 ? -6.269 9.037 -5.018 1.00 86.38 91 ASP A C 1
ATOM 697 O O . ASP A 1 91 ? -7.483 8.843 -5.125 1.00 86.38 91 ASP A O 1
ATOM 701 N N . LEU A 1 92 ? -5.407 8.025 -4.891 1.00 90.69 92 LEU A N 1
ATOM 702 C CA . LEU A 1 92 ? -5.842 6.638 -4.769 1.00 90.69 92 LEU A CA 1
ATOM 703 C C . LEU A 1 92 ? -6.296 6.320 -3.342 1.00 90.69 92 LEU A C 1
ATOM 705 O O . LEU A 1 92 ? -5.794 6.875 -2.362 1.00 90.69 92 LEU A O 1
ATOM 709 N N . TRP A 1 93 ? -7.262 5.411 -3.245 1.00 92.25 93 TRP A N 1
ATOM 710 C CA . TRP A 1 93 ? -7.734 4.864 -1.979 1.00 92.25 93 TRP A CA 1
ATOM 711 C C . TRP A 1 93 ? -6.842 3.708 -1.543 1.00 92.25 93 TRP A C 1
ATOM 713 O O . TRP A 1 93 ? -6.518 2.832 -2.342 1.00 92.25 93 TRP A O 1
ATOM 723 N N . GLU A 1 94 ? -6.480 3.691 -0.268 1.00 93.75 94 GLU A N 1
ATOM 724 C CA . GLU A 1 94 ? -5.684 2.632 0.337 1.00 93.75 94 GLU A CA 1
ATOM 725 C C . GLU A 1 94 ? -6.204 2.279 1.728 1.00 93.75 94 GLU A C 1
ATOM 727 O O . GLU A 1 94 ? -6.943 3.039 2.359 1.00 93.75 94 GLU A O 1
ATOM 732 N N . PHE A 1 95 ? -5.796 1.117 2.227 1.00 95.44 95 PHE A N 1
ATOM 733 C CA . PHE A 1 95 ? -5.932 0.827 3.647 1.00 95.44 95 PHE A CA 1
ATOM 734 C C . PHE A 1 95 ? -5.007 1.734 4.469 1.00 95.44 95 PHE A C 1
ATOM 736 O O . PHE A 1 95 ? -3.939 2.109 3.974 1.00 95.44 95 PHE A O 1
ATOM 743 N N . PRO A 1 96 ? -5.374 2.059 5.724 1.00 95.81 96 PRO A N 1
ATOM 744 C CA . PRO A 1 96 ? -4.520 2.810 6.635 1.00 95.81 96 PRO A CA 1
ATOM 745 C C . PRO A 1 96 ? -3.078 2.298 6.623 1.00 95.81 96 PRO A C 1
ATOM 747 O O . PRO A 1 96 ? -2.817 1.140 6.959 1.00 95.81 96 PRO A O 1
ATOM 750 N N . SER A 1 97 ? -2.148 3.167 6.227 1.00 95.38 97 SER A N 1
ATOM 751 C CA . SER A 1 97 ? -0.737 2.820 6.117 1.00 95.38 97 SER A CA 1
ATOM 752 C C . SER A 1 97 ? 0.167 3.914 6.674 1.00 95.38 97 SER A C 1
ATOM 754 O O . SER A 1 97 ? -0.148 5.102 6.586 1.00 95.38 97 SER A O 1
ATOM 756 N N . VAL A 1 98 ? 1.293 3.512 7.265 1.00 95.56 98 VAL A N 1
ATOM 757 C CA . VAL A 1 98 ? 2.290 4.431 7.827 1.00 95.56 98 VAL A CA 1
ATOM 758 C C . VAL A 1 98 ? 3.686 3.985 7.417 1.00 95.56 98 VAL A C 1
ATOM 760 O O . VAL A 1 98 ? 4.064 2.832 7.630 1.00 95.56 98 VAL A O 1
ATOM 763 N N . LEU A 1 99 ? 4.464 4.916 6.857 1.00 94.94 99 LEU A N 1
ATOM 764 C CA . LEU A 1 99 ? 5.872 4.691 6.532 1.00 94.94 99 LEU A CA 1
ATOM 765 C C . LEU A 1 99 ? 6.712 4.545 7.806 1.00 94.94 99 LEU A C 1
ATOM 767 O O . LEU A 1 99 ? 6.512 5.255 8.790 1.00 94.94 99 LEU A O 1
ATOM 771 N N . LEU A 1 100 ? 7.673 3.633 7.757 1.00 95.69 100 LEU A N 1
ATOM 772 C CA . LEU A 1 100 ? 8.576 3.286 8.847 1.00 95.69 100 LEU A CA 1
ATOM 773 C C . LEU A 1 100 ? 10.005 3.687 8.470 1.00 95.69 100 LEU A C 1
ATOM 775 O O . LEU A 1 100 ? 10.402 3.574 7.310 1.00 95.69 100 LEU A O 1
ATOM 779 N N . ASP A 1 101 ? 10.801 4.078 9.463 1.00 92.38 101 ASP A N 1
ATOM 780 C CA . ASP A 1 101 ? 12.217 4.449 9.298 1.00 92.38 101 ASP A CA 1
ATOM 781 C C . ASP A 1 101 ? 13.152 3.218 9.259 1.00 92.38 101 ASP A C 1
ATOM 783 O O . ASP A 1 101 ? 14.249 3.215 9.812 1.00 92.38 101 ASP A O 1
ATOM 787 N N . GLY A 1 102 ? 12.681 2.115 8.665 1.00 92.94 102 GLY A N 1
ATOM 788 C CA . GLY A 1 102 ? 13.391 0.835 8.611 1.00 92.94 102 GLY A CA 1
ATOM 789 C C . GLY A 1 102 ? 12.539 -0.378 8.990 1.00 92.94 102 GLY A C 1
ATOM 790 O O . GLY A 1 102 ? 11.331 -0.281 9.231 1.00 92.94 102 GLY A O 1
ATOM 791 N N . GLU A 1 103 ? 13.191 -1.542 9.058 1.00 93.75 103 GLU A N 1
ATOM 792 C CA . GLU A 1 103 ? 12.583 -2.744 9.632 1.00 93.75 103 GLU A CA 1
ATOM 793 C C . GLU A 1 103 ? 12.358 -2.551 11.131 1.00 93.75 103 GLU A C 1
ATOM 795 O O . GLU A 1 103 ? 13.240 -2.105 11.863 1.00 93.75 103 GLU A O 1
ATOM 800 N N . THR A 1 104 ? 11.161 -2.896 11.594 1.00 94.38 104 THR A N 1
ATOM 801 C CA . THR A 1 104 ? 10.764 -2.735 12.993 1.00 94.38 104 THR A CA 1
ATOM 802 C C . THR A 1 104 ? 10.046 -3.981 13.487 1.00 94.38 104 THR A C 1
ATOM 804 O O . THR A 1 104 ? 9.425 -4.728 12.724 1.00 94.38 104 THR A O 1
ATOM 807 N N . ASP A 1 105 ? 10.126 -4.223 14.791 1.00 95.56 105 ASP A N 1
ATOM 808 C CA . ASP A 1 105 ? 9.444 -5.344 15.418 1.00 95.56 105 ASP A CA 1
ATOM 809 C C . ASP A 1 105 ? 7.912 -5.174 15.376 1.00 95.56 105 ASP A C 1
ATOM 811 O O . ASP A 1 105 ? 7.354 -4.124 15.041 1.00 95.56 105 ASP A O 1
ATOM 815 N N . ARG A 1 106 ? 7.193 -6.249 15.705 1.00 94.81 106 ARG A N 1
ATOM 816 C CA . ARG A 1 106 ? 5.723 -6.273 15.690 1.00 94.81 106 ARG A CA 1
ATOM 817 C C . ARG A 1 106 ? 5.096 -5.248 16.638 1.00 94.81 106 ARG A C 1
ATOM 819 O O . ARG A 1 106 ? 4.091 -4.637 16.283 1.00 94.81 106 ARG A O 1
ATOM 826 N N . ALA A 1 107 ? 5.648 -5.061 17.835 1.00 96.06 107 ALA A N 1
ATOM 827 C CA . ALA A 1 107 ? 5.072 -4.158 18.824 1.00 96.06 107 ALA A CA 1
ATOM 828 C C . ALA A 1 107 ? 5.221 -2.695 18.390 1.00 96.06 107 ALA A C 1
ATOM 830 O O . ALA A 1 107 ? 4.273 -1.925 18.532 1.00 96.06 107 ALA A O 1
ATOM 831 N N . THR A 1 108 ? 6.365 -2.327 17.810 1.00 96.75 108 THR A N 1
ATOM 832 C CA . THR A 1 108 ? 6.580 -0.985 17.247 1.00 96.75 108 THR A CA 1
ATOM 833 C C . THR A 1 108 ? 5.609 -0.702 16.102 1.00 96.75 108 THR A C 1
ATOM 835 O O . THR A 1 108 ? 4.917 0.315 16.135 1.00 96.75 108 THR A O 1
ATOM 838 N N . ARG A 1 109 ? 5.454 -1.635 15.151 1.00 96.44 109 ARG A N 1
ATOM 839 C CA . ARG A 1 109 ? 4.485 -1.511 14.043 1.00 96.44 109 ARG A CA 1
ATOM 840 C C . ARG A 1 109 ? 3.053 -1.292 14.540 1.00 96.44 109 ARG A C 1
ATOM 842 O O . ARG A 1 109 ? 2.377 -0.379 14.070 1.00 96.44 109 ARG A O 1
ATOM 849 N N . ARG A 1 110 ? 2.621 -2.079 15.533 1.00 95.81 110 ARG A N 1
ATOM 850 C CA . ARG A 1 110 ? 1.289 -1.960 16.149 1.00 95.81 110 ARG A CA 1
ATOM 851 C C . ARG A 1 110 ? 1.078 -0.617 16.841 1.00 95.81 110 ARG A C 1
ATOM 853 O O . ARG A 1 110 ? 0.059 0.021 16.623 1.00 95.81 110 ARG A O 1
ATOM 860 N N . LYS A 1 111 ? 2.058 -0.138 17.610 1.00 96.25 111 LYS A N 1
ATOM 861 C CA . LYS A 1 111 ? 1.981 1.187 18.250 1.00 96.25 111 LYS A CA 1
ATOM 862 C C . LYS A 1 111 ? 1.864 2.314 17.225 1.00 96.25 111 LYS A C 1
ATOM 864 O O . LYS A 1 111 ? 1.063 3.225 17.418 1.00 96.25 111 LYS A O 1
ATOM 869 N N . THR A 1 112 ? 2.642 2.245 16.145 1.00 97.12 112 THR A N 1
ATOM 870 C CA . THR A 1 112 ? 2.615 3.244 15.071 1.00 97.12 112 THR A CA 1
ATOM 871 C C . THR A 1 112 ? 1.245 3.309 14.406 1.00 97.12 112 THR A C 1
ATOM 873 O O . THR A 1 112 ? 0.687 4.397 14.263 1.00 97.12 112 THR A O 1
ATOM 876 N N . ILE A 1 113 ? 0.674 2.158 14.038 1.00 96.38 113 ILE A N 1
ATOM 877 C CA . ILE A 1 113 ? -0.641 2.146 13.401 1.00 96.38 113 ILE A CA 1
ATOM 878 C C . ILE A 1 113 ? -1.758 2.512 14.387 1.00 96.38 113 ILE A C 1
ATOM 880 O O . ILE A 1 113 ? -2.632 3.288 14.026 1.00 96.38 113 ILE A O 1
ATOM 884 N N . ASP A 1 114 ? -1.694 2.076 15.649 1.00 96.00 114 ASP A N 1
ATOM 885 C CA . ASP A 1 114 ? -2.684 2.445 16.671 1.00 96.00 114 ASP A CA 1
ATOM 886 C C . ASP A 1 114 ? -2.712 3.961 16.892 1.00 96.00 114 ASP A C 1
ATOM 888 O O . ASP A 1 114 ? -3.780 4.555 17.026 1.00 96.00 114 ASP A O 1
ATOM 892 N N . HIS A 1 115 ? -1.545 4.614 16.884 1.00 95.94 115 HIS A N 1
ATOM 893 C CA . HIS A 1 115 ? -1.462 6.071 16.944 1.00 95.94 115 HIS A CA 1
ATOM 894 C C . HIS A 1 115 ? -2.102 6.733 15.717 1.00 95.94 115 HIS A C 1
ATOM 896 O O . HIS A 1 115 ? -2.869 7.681 15.869 1.00 95.94 115 HIS A O 1
ATOM 902 N N . PHE A 1 116 ? -1.830 6.219 14.516 1.00 94.88 116 PHE A N 1
ATOM 903 C CA . PHE A 1 116 ? -2.411 6.733 13.275 1.00 94.88 116 PHE A CA 1
ATOM 904 C C . PHE A 1 116 ? -3.935 6.559 13.221 1.00 94.88 116 PHE A C 1
ATOM 906 O O . PHE A 1 116 ? -4.650 7.464 12.795 1.00 94.88 116 PHE A O 1
ATOM 913 N N . LEU A 1 117 ? -4.459 5.439 13.726 1.00 94.25 117 LEU A N 1
ATOM 914 C CA . LEU A 1 117 ? -5.896 5.163 13.736 1.00 94.25 117 LEU A CA 1
ATOM 915 C C . LEU A 1 117 ? -6.698 6.135 14.616 1.00 94.25 117 LEU A C 1
ATOM 917 O O . LEU A 1 117 ? -7.867 6.409 14.323 1.00 94.25 117 LEU A O 1
ATOM 921 N N . LYS A 1 118 ? -6.060 6.768 15.611 1.00 92.38 118 LYS A N 1
ATOM 922 C CA . LYS A 1 118 ? -6.689 7.828 16.418 1.00 92.38 118 LYS A CA 1
ATOM 923 C C . LYS A 1 118 ? -7.119 9.031 15.571 1.00 92.38 118 LYS A C 1
ATOM 925 O O . LYS A 1 118 ? -8.130 9.653 15.897 1.00 92.38 118 LYS A O 1
ATOM 930 N N . SER A 1 119 ? -6.439 9.318 14.455 1.00 90.50 119 SER A N 1
ATOM 931 C CA . SER A 1 119 ? -6.839 10.367 13.501 1.00 90.50 119 SER A CA 1
ATOM 932 C C . SER A 1 119 ? -8.192 10.090 12.833 1.00 90.50 119 SER A C 1
ATOM 934 O O . SER A 1 119 ? -8.875 11.023 12.419 1.00 90.50 119 SER A O 1
ATOM 936 N N . PHE A 1 120 ? -8.624 8.827 12.796 1.00 88.62 120 PHE A N 1
ATOM 937 C CA . PHE A 1 120 ? -9.923 8.396 12.269 1.00 88.62 120 PHE A CA 1
ATOM 938 C C . PHE A 1 120 ? -10.958 8.168 13.374 1.00 88.62 120 PHE A C 1
ATOM 940 O O . PHE A 1 120 ? -11.970 7.506 13.158 1.00 88.62 120 PHE A O 1
ATOM 947 N N . LYS A 1 121 ? -10.708 8.712 14.575 1.00 88.44 121 LYS A N 1
ATOM 948 C CA . LYS A 1 121 ? -11.531 8.506 15.776 1.00 88.44 121 LYS A CA 1
ATOM 949 C C . LYS A 1 121 ? -11.616 7.030 16.184 1.00 88.44 121 LYS A C 1
ATOM 951 O O . LYS A 1 121 ? -12.580 6.650 16.840 1.00 88.44 121 LYS A O 1
ATOM 956 N N . LEU A 1 122 ? -10.622 6.214 15.837 1.00 90.44 122 LEU A N 1
ATOM 957 C CA . LEU A 1 122 ? -10.524 4.823 16.269 1.00 90.44 122 LEU A CA 1
ATOM 958 C C . LEU A 1 122 ? -9.477 4.724 17.377 1.00 90.44 122 LEU A C 1
ATOM 960 O O . LEU A 1 122 ? -8.276 4.759 17.127 1.00 90.44 122 LEU A O 1
ATOM 964 N N . ASP A 1 123 ? -9.946 4.635 18.618 1.00 90.94 123 ASP A N 1
ATOM 965 C CA . ASP A 1 123 ? -9.105 4.515 19.804 1.00 90.94 123 ASP A CA 1
ATOM 966 C C . ASP A 1 123 ? -9.513 3.264 20.595 1.00 90.94 123 ASP A C 1
ATOM 968 O O . ASP A 1 123 ? -10.567 3.212 21.240 1.00 90.94 123 ASP A O 1
ATOM 972 N N . THR A 1 124 ? -8.659 2.241 20.552 1.00 88.06 124 THR A N 1
ATOM 973 C CA . THR A 1 124 ? -8.868 0.941 21.210 1.00 88.06 124 THR A CA 1
ATOM 974 C C . THR A 1 124 ? -8.941 1.037 22.735 1.00 88.06 124 THR A C 1
ATOM 976 O O . THR A 1 124 ? -9.473 0.137 23.385 1.00 88.06 124 THR A O 1
ATOM 979 N N . GLU A 1 125 ? -8.447 2.125 23.327 1.00 88.00 125 GLU A N 1
ATOM 980 C CA . GLU A 1 125 ? -8.523 2.360 24.772 1.00 88.00 125 GLU A CA 1
ATOM 981 C C . GLU A 1 125 ? -9.838 3.040 25.170 1.00 88.00 125 GLU A C 1
ATOM 983 O O . GLU A 1 125 ? -10.306 2.868 26.295 1.00 88.00 125 GLU A O 1
ATOM 988 N N . LYS A 1 126 ? -10.472 3.779 24.250 1.00 88.25 126 LYS A N 1
ATOM 989 C CA . LYS A 1 126 ? -11.631 4.630 24.559 1.00 88.25 126 LYS A CA 1
ATOM 990 C C . LYS A 1 126 ? -12.919 4.133 23.925 1.00 88.25 126 LYS A C 1
ATOM 992 O O . LYS A 1 126 ? -13.855 3.778 24.636 1.00 88.25 126 LYS A O 1
ATOM 997 N N . ASN A 1 127 ? -12.979 4.112 22.599 1.00 88.75 127 ASN A N 1
ATOM 998 C CA . ASN A 1 127 ? -14.230 3.978 21.852 1.00 88.75 127 ASN A CA 1
ATOM 999 C C . ASN A 1 127 ? -14.313 2.713 20.991 1.00 88.75 127 ASN A C 1
ATOM 1001 O O . ASN A 1 127 ? -15.378 2.421 20.460 1.00 88.75 127 ASN A O 1
ATOM 1005 N N . CYS A 1 128 ? -13.236 1.937 20.899 1.00 90.88 128 CYS A N 1
ATOM 1006 C CA . CYS A 1 128 ? -13.221 0.653 20.207 1.00 90.88 128 CYS A CA 1
ATOM 1007 C C . CYS A 1 128 ? -12.838 -0.479 21.171 1.00 90.88 128 CYS A C 1
ATOM 1009 O O . CYS A 1 128 ? -12.131 -0.271 22.159 1.00 90.88 128 CYS A O 1
ATOM 1011 N N . SER A 1 129 ? -13.299 -1.693 20.890 1.00 91.88 129 SER A N 1
ATOM 1012 C CA . SER A 1 129 ? -12.792 -2.943 21.463 1.00 91.88 129 SER A CA 1
ATOM 1013 C C . SER A 1 129 ? -12.239 -3.816 20.347 1.00 91.88 129 SER A C 1
ATOM 1015 O O . SER A 1 129 ? -12.882 -3.978 19.312 1.00 91.88 129 SER A O 1
ATOM 1017 N N . ILE A 1 130 ? -11.052 -4.380 20.561 1.00 95.06 130 ILE A N 1
ATOM 1018 C CA . ILE A 1 130 ? -10.427 -5.295 19.605 1.00 95.06 130 ILE A CA 1
ATOM 1019 C C . ILE A 1 130 ? -11.128 -6.650 19.712 1.00 95.06 130 ILE A C 1
ATOM 1021 O O . ILE A 1 130 ? -11.127 -7.257 20.780 1.00 95.06 130 ILE A O 1
ATOM 1025 N N . VAL A 1 131 ? -11.712 -7.106 18.605 1.00 95.25 131 VAL A N 1
ATOM 1026 C CA . VAL A 1 131 ? -12.305 -8.444 18.470 1.00 95.25 131 VAL A CA 1
ATOM 1027 C C . VAL A 1 131 ? -11.217 -9.445 18.102 1.00 95.25 131 VAL A C 1
ATOM 1029 O O . VAL A 1 131 ? -11.059 -10.468 18.762 1.00 95.25 131 VAL A O 1
ATOM 1032 N N . SER A 1 132 ? -10.421 -9.124 17.081 1.00 96.19 132 SER A N 1
ATOM 1033 C CA . SER A 1 132 ? -9.229 -9.885 16.712 1.00 96.19 132 SER A CA 1
ATOM 1034 C C . SER A 1 132 ? -8.186 -8.975 16.066 1.00 96.19 132 SER A C 1
ATOM 1036 O O . SER A 1 132 ? -8.501 -7.904 15.541 1.00 96.19 132 SER A O 1
ATOM 1038 N N . ARG A 1 133 ? -6.916 -9.382 16.148 1.00 97.31 133 ARG A N 1
ATOM 1039 C CA . ARG A 1 133 ? -5.802 -8.677 15.507 1.00 97.31 133 ARG A CA 1
ATOM 1040 C C . ARG A 1 133 ? -4.719 -9.654 15.078 1.00 97.31 133 ARG A C 1
ATOM 1042 O O . ARG A 1 133 ? -3.980 -10.183 15.915 1.00 97.31 133 ARG A O 1
ATOM 1049 N N . GLU A 1 134 ? -4.595 -9.844 13.777 1.00 96.88 134 GLU A N 1
ATOM 1050 C CA . GLU A 1 134 ? -3.758 -10.878 13.173 1.00 96.88 134 GLU A CA 1
ATOM 1051 C C . GLU A 1 134 ? -2.742 -10.261 12.220 1.00 96.88 134 GLU A C 1
ATOM 1053 O O . GLU A 1 134 ? -3.039 -9.295 11.522 1.00 96.88 134 GLU A O 1
ATOM 1058 N N . ASP A 1 135 ? -1.535 -10.821 12.190 1.00 9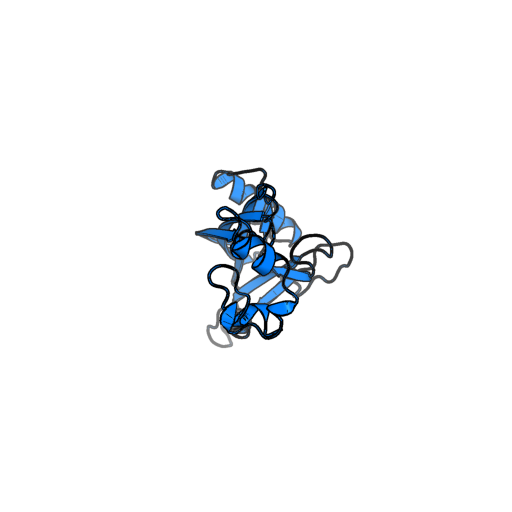6.00 135 ASP A N 1
ATOM 1059 C CA . ASP A 1 135 ? -0.545 -10.433 11.189 1.00 96.00 135 ASP A CA 1
ATOM 1060 C C . ASP A 1 135 ? -0.833 -11.275 9.942 1.00 96.00 135 ASP A C 1
ATOM 1062 O O . ASP A 1 135 ? -0.775 -12.502 9.998 1.00 96.00 135 ASP A O 1
ATOM 1066 N N . VAL A 1 136 ? -1.178 -10.618 8.837 1.00 95.06 136 VAL A N 1
ATOM 1067 C CA . VAL A 1 136 ? -1.582 -11.282 7.586 1.00 95.06 136 VAL A CA 1
ATOM 1068 C C . VAL A 1 136 ? -0.355 -11.678 6.767 1.00 95.06 136 VAL A C 1
ATOM 1070 O O . VAL A 1 136 ? -0.383 -12.661 6.032 1.00 95.06 136 VAL A O 1
ATOM 1073 N N . GLY A 1 137 ? 0.744 -10.936 6.916 1.00 93.75 137 GLY A N 1
ATOM 1074 C CA . GLY A 1 137 ? 2.024 -11.268 6.305 1.00 93.75 137 GLY A CA 1
ATOM 1075 C C . GLY A 1 137 ? 2.782 -10.045 5.813 1.00 93.75 137 GLY A C 1
ATOM 1076 O O . GLY A 1 137 ? 2.537 -8.911 6.229 1.00 93.75 137 GLY A O 1
ATOM 1077 N N . GLU A 1 138 ? 3.727 -10.298 4.914 1.00 95.12 138 GLU A N 1
ATOM 1078 C CA . GLU A 1 138 ? 4.589 -9.284 4.315 1.00 95.12 138 GLU A CA 1
ATOM 1079 C C . GLU A 1 138 ? 4.409 -9.283 2.798 1.00 95.12 138 GLU A C 1
ATOM 1081 O O . GLU A 1 138 ? 4.329 -10.339 2.173 1.00 95.12 138 GLU A O 1
ATOM 1086 N N . CYS A 1 139 ? 4.363 -8.097 2.196 1.00 93.62 139 CYS A N 1
ATOM 1087 C CA . CYS A 1 139 ? 4.255 -7.921 0.751 1.00 93.62 139 CYS A CA 1
ATOM 1088 C C . CYS A 1 139 ? 5.305 -6.919 0.270 1.00 93.62 139 CYS A C 1
ATOM 1090 O O . CYS A 1 139 ? 5.515 -5.885 0.901 1.00 93.62 139 CYS A O 1
ATOM 1092 N N . VAL A 1 140 ? 5.965 -7.206 -0.852 1.00 94.50 140 VAL A N 1
ATOM 1093 C CA . VAL A 1 140 ? 6.934 -6.292 -1.466 1.00 94.50 140 VAL A CA 1
ATOM 1094 C C . VAL A 1 140 ? 6.369 -5.770 -2.778 1.00 94.50 140 VAL A C 1
ATOM 1096 O O . VAL A 1 140 ? 6.149 -6.538 -3.712 1.00 94.50 140 VAL A O 1
ATOM 1099 N N . HIS A 1 141 ? 6.186 -4.454 -2.866 1.00 93.00 141 HIS A N 1
ATOM 1100 C CA . HIS A 1 141 ? 5.821 -3.779 -4.105 1.00 93.00 141 HIS A CA 1
ATOM 1101 C C . HIS A 1 141 ? 7.040 -3.074 -4.710 1.00 93.00 141 HIS A C 1
ATOM 1103 O O . HIS A 1 141 ? 7.708 -2.264 -4.060 1.00 93.00 141 HIS A O 1
ATOM 1109 N N . VAL A 1 142 ? 7.331 -3.370 -5.979 1.00 92.12 142 VAL A N 1
ATOM 1110 C CA . VAL A 1 142 ? 8.499 -2.843 -6.694 1.00 92.12 142 VAL A CA 1
ATOM 1111 C C . VAL A 1 142 ? 8.074 -1.771 -7.693 1.00 92.12 142 VAL A C 1
ATOM 1113 O O . VAL A 1 142 ? 7.591 -2.071 -8.780 1.00 92.12 142 VAL A O 1
ATOM 1116 N N . PHE A 1 143 ? 8.344 -0.512 -7.356 1.00 89.69 143 PHE A N 1
ATOM 1117 C CA . PHE A 1 143 ? 8.254 0.619 -8.276 1.00 89.69 143 PHE A CA 1
ATOM 1118 C C . PHE A 1 143 ? 9.556 0.781 -9.085 1.00 89.69 143 PHE A C 1
ATOM 1120 O O . PHE A 1 143 ? 10.593 0.154 -8.814 1.00 89.69 143 PHE A O 1
ATOM 1127 N N . THR A 1 144 ? 9.540 1.697 -10.059 1.00 87.69 144 THR A N 1
ATOM 1128 C CA . THR A 1 144 ? 10.722 2.051 -10.864 1.00 87.69 144 THR A CA 1
ATOM 1129 C C . THR A 1 144 ? 11.915 2.457 -9.994 1.00 87.69 144 THR A C 1
ATOM 1131 O O . THR A 1 144 ? 13.040 2.045 -10.274 1.00 87.69 144 THR A O 1
ATOM 1134 N N . HIS A 1 145 ? 11.669 3.204 -8.911 1.00 86.44 145 HIS A N 1
ATOM 1135 C CA . HIS A 1 145 ? 12.718 3.779 -8.057 1.00 86.44 145 HIS A CA 1
ATOM 1136 C C . HIS A 1 145 ? 12.629 3.380 -6.575 1.00 86.44 145 HIS A C 1
ATOM 1138 O O . HIS A 1 145 ? 13.500 3.765 -5.796 1.00 86.44 145 HIS A O 1
ATOM 1144 N N . ILE A 1 146 ? 11.608 2.610 -6.183 1.00 90.00 146 ILE A N 1
ATOM 1145 C CA . ILE A 1 146 ? 11.316 2.281 -4.781 1.00 90.00 146 ILE A CA 1
ATOM 1146 C C . ILE A 1 146 ? 11.024 0.783 -4.662 1.00 90.00 146 ILE A C 1
ATOM 1148 O O . ILE A 1 146 ? 10.257 0.233 -5.449 1.00 90.00 146 ILE A O 1
ATOM 1152 N N . HIS A 1 147 ? 11.631 0.132 -3.679 1.00 93.38 147 HIS A N 1
ATOM 1153 C CA . HIS A 1 147 ? 11.254 -1.187 -3.182 1.00 93.38 147 HIS A CA 1
ATOM 1154 C C . HIS A 1 147 ? 10.530 -0.993 -1.852 1.00 93.38 147 HIS A C 1
ATOM 1156 O O . HIS A 1 147 ? 11.170 -0.669 -0.857 1.00 93.38 147 HIS A O 1
ATOM 1162 N N . LEU A 1 148 ? 9.206 -1.142 -1.849 1.00 94.88 148 LEU A N 1
ATOM 1163 C CA . LEU A 1 148 ? 8.374 -0.929 -0.669 1.00 94.88 148 LEU A CA 1
ATOM 1164 C C . LEU A 1 148 ? 8.028 -2.276 -0.029 1.00 94.88 148 LEU A C 1
ATOM 1166 O O . LEU A 1 148 ? 7.279 -3.055 -0.617 1.00 94.88 148 LEU A O 1
ATOM 1170 N N . LYS A 1 149 ? 8.554 -2.541 1.169 1.00 96.88 149 LYS A N 1
ATOM 1171 C CA . LYS A 1 149 ? 8.187 -3.698 1.995 1.00 96.88 149 LYS A CA 1
ATOM 1172 C C . LYS A 1 149 ? 7.069 -3.301 2.956 1.00 96.88 149 LYS A C 1
ATOM 1174 O O . LYS A 1 149 ? 7.231 -2.402 3.777 1.00 96.88 149 LYS A O 1
ATOM 1179 N N . MET A 1 150 ? 5.930 -3.964 2.841 1.00 97.31 150 MET A N 1
ATOM 1180 C CA . MET A 1 150 ? 4.726 -3.698 3.617 1.00 97.31 150 MET A CA 1
ATOM 1181 C C . MET A 1 150 ? 4.466 -4.846 4.581 1.00 97.31 150 MET A C 1
ATOM 1183 O O . MET A 1 150 ? 4.455 -6.007 4.178 1.00 97.31 150 MET A O 1
ATOM 1187 N N . TYR A 1 151 ? 4.215 -4.509 5.837 1.00 97.75 151 TYR A N 1
ATOM 1188 C CA . TYR A 1 151 ? 3.769 -5.437 6.863 1.00 97.75 151 TYR A CA 1
ATOM 1189 C C . TYR A 1 151 ? 2.264 -5.271 7.049 1.00 97.75 151 TYR A C 1
ATOM 1191 O O . TYR A 1 151 ? 1.826 -4.214 7.501 1.00 97.75 151 TYR A O 1
ATOM 1199 N N . ALA A 1 152 ? 1.488 -6.286 6.683 1.00 97.56 152 ALA A N 1
ATOM 1200 C CA . ALA A 1 152 ? 0.034 -6.232 6.711 1.00 97.56 152 ALA A CA 1
ATOM 1201 C C . ALA A 1 152 ? -0.529 -6.889 7.977 1.00 97.56 152 ALA A C 1
ATOM 1203 O O . ALA A 1 152 ? -0.147 -8.005 8.338 1.00 97.56 152 ALA A O 1
ATOM 1204 N N . GLU A 1 153 ? -1.484 -6.220 8.616 1.00 97.56 153 GLU A N 1
ATOM 1205 C CA . GLU A 1 153 ? -2.321 -6.789 9.672 1.00 97.56 153 GLU A CA 1
ATOM 1206 C C . GLU A 1 153 ? -3.812 -6.659 9.343 1.00 97.56 153 GLU A C 1
ATOM 1208 O O . GLU A 1 153 ? -4.232 -5.765 8.607 1.00 97.56 153 GLU A O 1
ATOM 1213 N N . LEU A 1 154 ? -4.611 -7.554 9.919 1.00 97.44 154 LEU A N 1
ATOM 1214 C CA . LEU A 1 154 ? -6.062 -7.465 9.969 1.00 97.44 154 LEU A CA 1
ATOM 1215 C C . LEU A 1 154 ? -6.451 -7.079 11.392 1.00 97.44 154 LEU A C 1
ATOM 1217 O O . LEU A 1 154 ? -6.158 -7.813 12.338 1.00 97.44 154 LEU A O 1
ATOM 1221 N N . LEU A 1 155 ? -7.116 -5.937 11.539 1.00 97.19 155 LEU A N 1
ATOM 1222 C CA . LEU A 1 155 ? -7.615 -5.437 12.812 1.00 97.19 155 LEU A CA 1
ATOM 1223 C C . LEU A 1 155 ? -9.141 -5.411 12.775 1.00 97.19 155 LEU A C 1
ATOM 1225 O O . LEU A 1 155 ? -9.741 -4.578 12.098 1.00 97.19 155 LEU A O 1
ATOM 1229 N N . VAL A 1 156 ? -9.768 -6.319 13.521 1.00 95.62 156 VAL A N 1
ATOM 1230 C CA . VAL A 1 156 ? -11.224 -6.385 13.652 1.00 95.62 156 VAL A CA 1
ATOM 1231 C C . VAL A 1 156 ? -11.638 -5.689 14.941 1.00 95.62 156 VAL A C 1
ATOM 1233 O O . VAL A 1 156 ? -11.202 -6.061 16.033 1.00 95.62 156 VAL A O 1
ATOM 1236 N N . LEU A 1 157 ? -12.486 -4.674 14.816 1.00 94.00 157 LEU A N 1
ATOM 1237 C CA . LEU A 1 157 ? -12.951 -3.834 15.911 1.00 94.00 157 LEU A CA 1
ATOM 1238 C C . LEU A 1 157 ? -14.468 -3.922 16.068 1.00 94.00 157 LEU A C 1
ATOM 1240 O O . LEU A 1 157 ? -15.211 -4.105 15.105 1.00 94.00 157 LEU A O 1
ATOM 1244 N N . HIS A 1 158 ? -14.912 -3.706 17.298 1.00 90.81 158 HIS A N 1
ATOM 1245 C CA . HIS A 1 158 ? -16.293 -3.392 17.633 1.00 90.81 158 HIS A CA 1
ATOM 1246 C C . HIS A 1 158 ? -16.341 -2.009 18.291 1.00 90.81 158 HIS A C 1
ATOM 1248 O O . HIS A 1 158 ? -15.451 -1.656 19.073 1.00 90.81 158 HIS A O 1
ATOM 1254 N N . LEU A 1 159 ? -17.353 -1.208 17.969 1.00 87.50 159 LEU A N 1
ATOM 1255 C CA . LEU A 1 159 ? -17.504 0.136 18.526 1.00 87.50 159 LEU A CA 1
ATOM 1256 C C . LEU A 1 159 ? -18.181 0.082 19.894 1.00 87.50 159 LEU A C 1
ATOM 1258 O O . LEU A 1 159 ? -19.151 -0.641 20.104 1.00 87.50 159 LEU A O 1
ATOM 1262 N N . LYS A 1 160 ? -17.692 0.879 20.841 1.00 85.25 160 LYS A N 1
ATOM 1263 C CA . LYS A 1 160 ? -18.288 1.007 22.174 1.00 85.25 160 LYS A CA 1
ATOM 1264 C C . LYS A 1 160 ? -19.372 2.089 22.175 1.00 85.25 160 LYS A C 1
ATOM 1266 O O . LYS A 1 160 ? -19.236 3.127 21.531 1.00 85.25 160 LYS A O 1
ATOM 1271 N N . GLY A 1 161 ? -20.426 1.873 22.967 1.00 66.44 161 GLY A N 1
ATOM 1272 C CA . GLY A 1 161 ? -21.354 2.932 23.387 1.00 66.44 161 GLY A CA 1
ATOM 1273 C C . GLY A 1 161 ? -22.271 3.508 22.302 1.00 66.44 161 GLY A C 1
ATOM 1274 O O . GLY A 1 161 ? -22.612 4.683 22.379 1.00 66.44 161 GLY A O 1
ATOM 1275 N N . GLY A 1 162 ? -22.658 2.725 21.288 1.00 61.72 162 GLY A N 1
ATOM 1276 C CA . GLY A 1 162 ? -23.590 3.185 20.246 1.00 61.72 162 GLY A CA 1
ATOM 1277 C C . GLY A 1 162 ? -23.031 4.296 19.349 1.00 61.72 162 GLY A C 1
ATOM 1278 O O . GLY A 1 162 ? -23.797 5.018 18.707 1.00 61.72 162 GLY A O 1
ATOM 1279 N N . MET A 1 163 ? -21.702 4.457 19.317 1.00 64.19 163 MET A N 1
ATOM 1280 C CA . MET A 1 163 ? -21.020 5.412 18.451 1.00 64.19 163 MET A CA 1
ATOM 1281 C C . MET A 1 163 ? -21.349 5.100 16.988 1.00 64.19 163 MET A C 1
ATOM 1283 O O . MET A 1 163 ? -20.892 4.104 16.436 1.00 64.19 163 MET A O 1
ATOM 1287 N N . LYS A 1 164 ? -22.147 5.963 16.356 1.00 62.88 164 LYS A N 1
ATOM 1288 C CA . LYS A 1 164 ? -22.391 5.908 14.913 1.00 62.88 164 LYS A CA 1
ATOM 1289 C C . LYS A 1 164 ? -21.231 6.581 14.200 1.00 62.88 164 LYS A C 1
ATOM 1291 O O . LYS A 1 164 ? -20.916 7.736 14.490 1.00 62.88 164 LYS A O 1
ATOM 1296 N N . ILE A 1 165 ? -20.594 5.867 13.282 1.00 64.12 165 ILE A N 1
ATOM 1297 C CA . ILE A 1 165 ? -19.521 6.445 12.482 1.00 64.12 165 ILE A CA 1
ATOM 1298 C C . ILE A 1 165 ? -20.137 7.283 11.361 1.00 64.12 165 ILE A C 1
ATOM 1300 O O . ILE A 1 165 ? -21.093 6.860 10.713 1.00 64.12 165 ILE A O 1
ATOM 1304 N N . SER A 1 166 ? -19.607 8.486 11.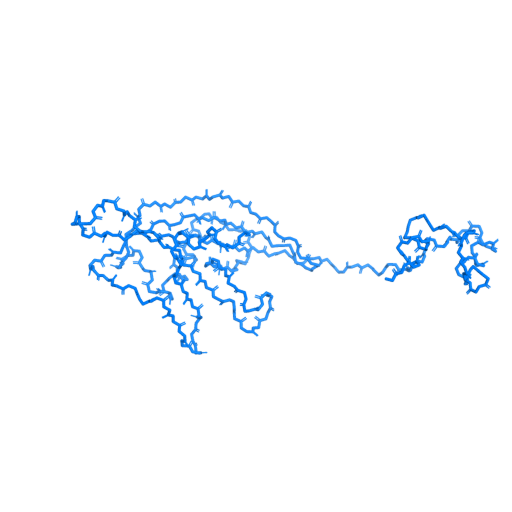139 1.00 62.97 166 SER A N 1
ATOM 1305 C CA . SER A 1 166 ? -19.911 9.256 9.934 1.00 62.97 166 SER A CA 1
ATOM 1306 C C . SER A 1 166 ? -19.300 8.546 8.726 1.00 62.97 166 SER A C 1
ATOM 1308 O O . SER A 1 166 ? -18.131 8.171 8.766 1.00 62.97 166 SER A O 1
ATOM 1310 N N . TYR A 1 167 ? -20.080 8.356 7.665 1.00 62.03 167 TYR A N 1
ATOM 1311 C CA . TYR A 1 167 ? -19.675 7.556 6.503 1.00 62.03 167 TYR A CA 1
ATOM 1312 C C . TYR A 1 167 ? -18.460 8.125 5.765 1.00 62.03 167 TYR A C 1
ATOM 1314 O O . TYR A 1 167 ? -17.672 7.365 5.201 1.00 62.03 167 TYR A O 1
ATOM 1322 N N . GLU A 1 168 ? -18.285 9.444 5.820 1.00 61.25 168 GLU A N 1
ATOM 1323 C CA . GLU A 1 168 ? -17.245 10.168 5.102 1.00 61.25 168 GLU A CA 1
ATOM 1324 C C . GLU A 1 168 ? -16.729 11.326 5.959 1.00 61.25 168 GLU A C 1
ATOM 1326 O O . GLU A 1 168 ? -17.463 11.898 6.775 1.00 61.25 168 GLU A O 1
ATOM 1331 N N . ASN A 1 169 ? -15.456 11.667 5.769 1.00 66.12 169 ASN A N 1
ATOM 1332 C CA . ASN A 1 169 ? -14.921 12.963 6.159 1.00 66.12 169 ASN A CA 1
ATOM 1333 C C . ASN A 1 169 ? -14.324 13.648 4.924 1.00 66.12 169 ASN A C 1
ATOM 1335 O O . ASN A 1 169 ? -13.286 13.219 4.417 1.00 66.12 169 ASN A O 1
ATOM 1339 N N . GLU A 1 170 ? -14.992 14.703 4.456 1.00 54.72 170 GLU A N 1
ATOM 1340 C CA . GLU A 1 170 ? -14.569 15.538 3.322 1.00 54.72 170 GLU A CA 1
ATOM 1341 C C . GLU A 1 170 ? -13.904 16.858 3.759 1.00 54.72 170 GLU A C 1
ATOM 1343 O O . GLU A 1 170 ? -13.776 17.791 2.962 1.00 54.72 170 GLU A O 1
ATOM 1348 N N . ASP A 1 171 ? -13.451 16.968 5.012 1.00 54.66 171 ASP A N 1
ATOM 1349 C CA . ASP A 1 171 ? -12.722 18.156 5.461 1.00 54.66 171 ASP A CA 1
ATOM 1350 C C . ASP A 1 171 ? -11.415 18.328 4.673 1.00 54.66 171 ASP A C 1
ATOM 1352 O O . ASP A 1 171 ? -10.465 17.564 4.841 1.00 54.66 171 ASP A O 1
ATOM 1356 N N . LYS A 1 172 ? -11.344 19.382 3.847 1.00 50.06 172 LYS A N 1
ATOM 1357 C CA . LYS A 1 172 ? -10.198 19.711 2.970 1.00 50.06 172 LYS A CA 1
ATOM 1358 C C . LYS A 1 172 ? -8.877 19.967 3.708 1.00 50.06 17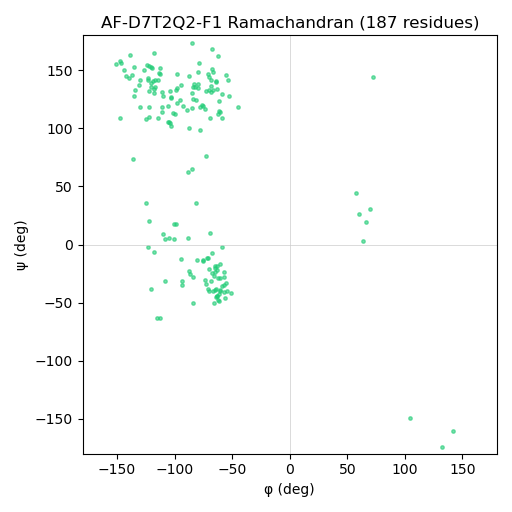2 LYS A C 1
ATOM 1360 O O . LYS A 1 172 ? -7.826 19.963 3.071 1.00 50.06 172 LYS A O 1
ATOM 1365 N N . GLU A 1 173 ? -8.925 20.208 5.016 1.00 52.44 173 GLU A N 1
ATOM 1366 C CA . GLU A 1 173 ? -7.743 20.405 5.869 1.00 52.44 173 GLU A CA 1
ATOM 1367 C C . GLU A 1 173 ? -7.282 19.117 6.572 1.00 52.44 173 GLU A C 1
ATOM 1369 O O . GLU A 1 173 ? -6.171 19.074 7.099 1.00 52.44 173 GLU A O 1
ATOM 1374 N N . THR A 1 174 ? -8.094 18.053 6.561 1.00 62.62 174 THR A N 1
ATOM 1375 C CA . THR A 1 174 ? -7.783 16.777 7.223 1.00 62.62 174 THR A CA 1
ATOM 1376 C C . THR A 1 174 ? -7.691 15.627 6.218 1.00 62.62 174 THR A C 1
ATOM 1378 O O . THR A 1 174 ? -8.067 15.748 5.055 1.00 62.62 174 THR A O 1
ATOM 1381 N N . MET A 1 175 ? -7.123 14.497 6.643 1.00 75.94 175 MET A N 1
ATOM 1382 C CA . MET A 1 175 ? -6.987 13.309 5.797 1.00 75.94 175 MET A CA 1
ATOM 1383 C C . MET A 1 175 ? -8.378 12.798 5.381 1.00 75.94 175 MET A C 1
ATOM 1385 O O . MET A 1 175 ? -9.192 12.497 6.250 1.00 75.94 175 MET A O 1
ATOM 1389 N N . THR A 1 176 ? -8.653 12.677 4.080 1.00 88.44 176 THR A N 1
ATOM 1390 C CA . THR A 1 176 ? -9.934 12.155 3.571 1.00 88.44 176 THR A CA 1
ATOM 1391 C C . THR A 1 176 ? -10.024 10.644 3.790 1.00 88.44 176 THR A C 1
ATOM 1393 O O . THR A 1 176 ? -9.098 9.906 3.450 1.00 88.44 176 THR A O 1
ATOM 1396 N N . TRP A 1 177 ? -11.143 10.163 4.330 1.00 90.62 177 TRP A N 1
ATOM 1397 C CA . TRP A 1 177 ? -11.388 8.738 4.573 1.00 90.62 177 TRP A CA 1
ATOM 1398 C C . TRP A 1 177 ? -12.869 8.386 4.411 1.00 90.62 177 TRP A C 1
ATOM 1400 O O . TRP A 1 177 ? -13.736 9.257 4.521 1.00 90.62 177 TRP A O 1
ATOM 1410 N N . ARG A 1 178 ? -13.156 7.106 4.152 1.00 90.25 178 ARG A N 1
ATOM 1411 C CA . ARG A 1 178 ? -14.521 6.575 4.033 1.00 90.25 178 ARG A CA 1
ATOM 1412 C C . ARG A 1 178 ? -14.633 5.142 4.534 1.00 90.25 178 ARG A C 1
ATOM 1414 O O . ARG A 1 178 ? -13.655 4.391 4.512 1.00 90.25 178 ARG A O 1
ATOM 1421 N N . TRP A 1 179 ? -15.847 4.764 4.913 1.00 89.12 179 TRP A N 1
ATOM 1422 C CA . TRP A 1 179 ? -16.207 3.373 5.175 1.00 89.12 179 TRP A CA 1
ATOM 1423 C C . TRP A 1 179 ? -16.812 2.739 3.935 1.00 89.12 179 TRP A C 1
ATOM 1425 O O . TRP A 1 179 ? -17.643 3.350 3.269 1.00 89.12 179 TRP A O 1
ATOM 1435 N N . ILE A 1 180 ? -16.415 1.506 3.648 1.00 88.94 180 ILE A N 1
ATOM 1436 C CA . ILE A 1 180 ? -17.030 0.705 2.592 1.00 88.94 180 ILE A CA 1
ATOM 1437 C C . ILE A 1 180 ? -17.600 -0.578 3.179 1.00 88.94 180 ILE A C 1
ATOM 1439 O O . ILE A 1 180 ? -16.955 -1.229 4.003 1.00 88.94 180 ILE A O 1
ATOM 1443 N N . ASP A 1 181 ? -18.816 -0.931 2.775 1.00 86.19 181 ASP A N 1
ATOM 1444 C CA . ASP A 1 181 ? -19.426 -2.201 3.158 1.00 86.19 181 ASP A CA 1
ATOM 1445 C C . ASP A 1 181 ? -18.653 -3.367 2.526 1.00 86.19 181 ASP A C 1
ATOM 1447 O O . ASP A 1 181 ? -18.108 -3.256 1.424 1.00 86.19 181 ASP A O 1
ATOM 1451 N N . SER A 1 182 ? -18.614 -4.509 3.211 1.00 78.31 182 SER A N 1
ATOM 1452 C CA . SER A 1 182 ? -17.908 -5.703 2.732 1.00 78.31 182 SER A CA 1
ATOM 1453 C C . SER A 1 182 ? -18.384 -6.196 1.363 1.00 78.31 182 SER A C 1
ATOM 1455 O O . SER A 1 182 ? -17.598 -6.774 0.620 1.00 78.31 182 SER A O 1
ATOM 1457 N N . GLU A 1 183 ? -19.647 -5.945 1.015 1.00 71.12 183 GLU A N 1
ATOM 1458 C CA . GLU A 1 183 ? -20.231 -6.309 -0.282 1.00 71.12 183 GLU A CA 1
ATOM 1459 C C . GLU A 1 183 ? -19.706 -5.415 -1.417 1.00 71.12 183 GLU A C 1
ATOM 1461 O O . GLU A 1 183 ? -19.469 -5.887 -2.526 1.00 71.12 183 GLU A O 1
ATOM 1466 N N . ALA A 1 184 ? -19.425 -4.138 -1.133 1.00 65.81 184 ALA A N 1
ATOM 1467 C CA . ALA A 1 184 ? -18.861 -3.207 -2.110 1.00 65.81 184 ALA A CA 1
ATOM 1468 C C . ALA A 1 184 ? -17.402 -3.540 -2.467 1.00 65.81 184 ALA A C 1
ATOM 1470 O O . ALA A 1 184 ? -16.931 -3.159 -3.537 1.00 65.81 184 ALA A O 1
ATOM 1471 N N . PHE A 1 185 ? -16.701 -4.283 -1.601 1.00 59.66 185 PHE A N 1
ATOM 1472 C CA . PHE A 1 185 ? -15.328 -4.734 -1.840 1.00 59.66 185 PHE A CA 1
ATOM 1473 C C . PHE A 1 185 ? -15.232 -5.725 -3.016 1.00 59.66 185 PHE A C 1
ATOM 1475 O O . PHE A 1 185 ? -14.199 -5.786 -3.672 1.00 59.66 185 PHE A O 1
ATOM 1482 N N . GLN A 1 186 ? -16.307 -6.469 -3.312 1.00 53.19 186 GLN A N 1
ATOM 1483 C CA . GLN A 1 186 ? -16.363 -7.421 -4.432 1.00 53.19 186 GLN A CA 1
ATOM 1484 C C . GLN A 1 186 ? -16.632 -6.757 -5.791 1.00 53.19 186 GLN A C 1
ATOM 1486 O O . GLN A 1 186 ? -16.465 -7.393 -6.823 1.00 53.19 186 GLN A O 1
ATOM 1491 N N . ALA A 1 187 ? -17.058 -5.491 -5.813 1.00 44.41 187 ALA A N 1
ATOM 1492 C CA . ALA A 1 187 ? -17.439 -4.793 -7.042 1.00 44.41 187 ALA A CA 1
ATOM 1493 C C . ALA A 1 187 ? -16.262 -4.090 -7.748 1.00 44.41 187 ALA A C 1
ATOM 1495 O O . ALA A 1 187 ? -16.490 -3.310 -8.672 1.00 44.41 187 ALA A O 1
ATOM 1496 N N . TRP A 1 188 ? -15.030 -4.270 -7.259 1.00 48.47 188 TRP A N 1
ATOM 1497 C CA . TRP A 1 188 ? -13.825 -3.583 -7.751 1.00 48.47 188 TRP A CA 1
ATOM 1498 C C . TRP A 1 188 ? -12.847 -4.513 -8.497 1.00 48.47 188 TRP A C 1
ATOM 1500 O O . TRP A 1 188 ? -11.744 -4.067 -8.820 1.00 48.47 188 TRP A O 1
ATOM 1510 N N . ASP A 1 189 ? -13.255 -5.756 -8.778 1.00 30.83 189 ASP A N 1
ATOM 1511 C CA . ASP A 1 189 ? -12.582 -6.679 -9.711 1.00 30.83 189 ASP A CA 1
ATOM 1512 C C . ASP A 1 189 ? -13.104 -6.520 -11.151 1.00 30.83 189 ASP A C 1
ATOM 1514 O O . ASP A 1 189 ? -14.337 -6.357 -11.332 1.00 30.83 189 ASP A O 1
#

Radius of gyration: 26.37 Å; Cα contacts (8 Å, |Δi|>4): 295; chains: 1; bounding box: 70×32×70 Å

Foldseek 3Di:
DPCQPPAVDLPDHVLVPRPCNVVDPQNVVVVVDVPGHSNCPPPDDDDDAAAEWEKEFEFEKEWDDDDPPPPDDTWIKTKWWAADCDDPPHRDIGGQMDIDPDDDDPVVSVVVSQVVCVLQVDHCVPWKPWPDKAFPAWDWDDDPRYTYIYTYMYTYIYTPDPDDHDQWDPPPVGTTMGMDIPVVVVVPD

InterPro domains:
  IPR003651 Endonuclease III-like, iron-sulphur cluster loop motif [PF10576] (8-24)
  IPR003651 Endonuclease III-like, iron-sulphur cluster loop motif [SM00525] (7-27)
  IPR011257 DNA glycosylase [SSF48150] (1-26)
  IPR015797 NUDIX hydrolase-like domain superfamily [SSF55811] (42-187)
  IPR023170 Helix-hairpin-helix, base-excision DNA repair, C-terminal [G3DSA:1.10.1670.10] (1-36)
  IPR029119 Adenine DNA glycosylase, C-terminal [PF14815] (75-186)
  IPR029119 Adenine DNA glycosylase, C-terminal [cd03431] (73-187)
  IPR044298 Adenine/Thymine-DNA glycosylase [PTHR42944] (1-186)

pLDDT: mean 85.72, std 14.16, range [30.83, 97.75]

Organism: Vitis vinifera (NCBI:txid29760)

Secondary structure (DSSP, 8-state):
--HHHHTS-SS---GGG-TTGGG-HHHHHHHH-TT--GGG-S----PPPPEEEEEEEEEEEEEEPPPGGG----EEEEEEEEPPSSSTTTT-EE--EEEESS---HHHHHHHHHHHHGGGT--TTTTEEEEEEEEEEEEEEE-SSEEEEEEEEEEEEEESTT-PPPSEE--TTS--EEEEETTGGGGG-

Mean predicted aligned error: 9.84 Å

Sequence (189 aa):
MELGTTICTPLNPSCSACPVSDQCSALSMSESHISIFVIDYPVKVIKAKKRHDFSVVSVVKILEEQDISKGSQYNSRFLLVKRPNKGLLVDLWEFPSVLLDGETDRATRRKTIDHFLKSFKLDTEKNCSIVSREDVGECVHVFTHIHLKMYAELLVLHLKGGMKISYENEDKETMTWRWIDSEAFQAWD

Nearest PDB structures (foldseek):
  8fay-assembly1_A  TM=7.496E-01  e=1.198E-12  Homo sapiens
  8dwf-assembly1_A  TM=8.089E-01  e=8.990E-10  Geobacillus stearothermophilus
  6uuf-assembly2_B  TM=5.927E-01  e=8.702E-05  Mycolicibacterium smegmatis MC2 155
  6ywx-assembly1_6  TM=5.912E-01  e=6.863E-04  Neurospora crassa OR74A
  6dt3-assembly1_A  TM=4.648E-01  e=8.235E-04  Klebsiell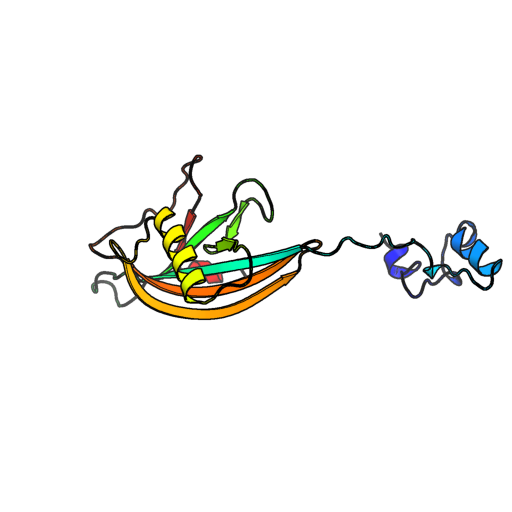a pneumoniae subsp. pneumoniae NTUH-K2044

Solvent-accessible surface area (backbone atoms only — not comparable to full-atom values): 11322 Å² total; per-residue (Å²): 125,63,57,60,70,75,28,58,29,80,83,71,50,42,59,94,76,36,96,55,45,95,74,32,64,50,52,57,46,28,78,75,29,97,90,42,52,54,63,63,48,78,76,77,74,83,75,78,83,58,47,80,45,27,29,39,34,39,49,38,36,40,52,48,90,64,74,78,87,72,60,96,64,78,51,40,31,35,51,36,32,43,38,57,95,67,76,83,68,51,70,40,77,38,54,49,65,46,81,41,104,48,94,72,56,71,67,58,48,50,53,55,50,52,58,57,37,42,81,74,74,44,34,68,91,77,46,29,41,77,74,47,77,46,80,75,47,75,49,76,49,78,54,97,57,37,40,38,41,33,41,35,30,41,37,33,32,34,66,44,90,81,64,77,79,75,62,62,44,82,53,90,90,53,85,37,36,38,63,41,50,62,73,63,66,67,72,76,117